Protein AF-A0A8S0WKA5-F1 (afdb_monomer_lite)

pLDDT: mean 73.88, std 17.83, range [32.56, 96.31]

Organism: Cyclocybe aegerita (NCBI:txid1973307)

Secondary structure (DSSP, 8-state):
----------------------------TTSSS-----HHHHHHHHHHHHHHHHHHHHHHHHHHHHHHHH-------TTS-HHHHHHHHHHHHHHHHHHHHHHHHHHHHHHHHHHHHHHHHHHSHHHHHSHHHHHHHHHHHHHHHHHHHHHHHHHHHHHHHTSHHHHHHHHHHHH--S--HHHHHHHHHHHHHHHHHHHHHHHHH---TT------TTS---PPP--SSS----------PPTTS-PPPTTSS----SSSPPPPSSPTT------GGGSTT-

Structure (mmCIF, N/CA/C/O backbone):
data_AF-A0A8S0WKA5-F1
#
_entry.id   AF-A0A8S0WKA5-F1
#
loop_
_atom_site.group_PDB
_atom_site.id
_atom_site.type_symbol
_atom_site.label_atom_id
_atom_site.label_alt_id
_atom_site.label_comp_id
_atom_site.label_asym_id
_atom_site.label_entity_id
_atom_site.label_seq_id
_atom_site.pdbx_PDB_ins_code
_atom_site.Cartn_x
_atom_site.Cartn_y
_atom_site.Cartn_z
_atom_site.occupancy
_atom_site.B_iso_or_equiv
_atom_site.auth_seq_id
_atom_site.auth_comp_id
_atom_site.auth_asym_id
_atom_site.auth_atom_id
_atom_site.pdbx_PDB_model_num
ATOM 1 N N . MET A 1 1 ? -13.795 -77.993 71.418 1.00 35.00 1 MET A N 1
ATOM 2 C CA . MET A 1 1 ? -12.420 -77.493 71.633 1.00 35.00 1 MET A CA 1
ATOM 3 C C . MET A 1 1 ? -12.456 -75.971 71.580 1.00 35.00 1 MET A C 1
ATOM 5 O O . MET A 1 1 ? -13.020 -75.469 70.623 1.00 35.00 1 MET A O 1
ATOM 9 N N . ALA A 1 2 ? -11.964 -75.327 72.652 1.00 33.62 2 ALA A N 1
ATOM 10 C CA . ALA A 1 2 ? -11.452 -73.949 72.845 1.00 33.62 2 ALA A CA 1
ATOM 11 C C . ALA A 1 2 ? -11.847 -72.838 71.833 1.00 33.62 2 ALA A C 1
ATOM 13 O O . ALA A 1 2 ? -11.660 -73.015 70.640 1.00 33.62 2 ALA A O 1
ATOM 14 N N . ALA A 1 3 ? -12.467 -71.709 72.207 1.00 35.31 3 ALA A N 1
ATOM 15 C CA . ALA A 1 3 ? -12.081 -70.602 73.113 1.00 35.31 3 ALA A CA 1
ATOM 16 C C . ALA A 1 3 ? -11.537 -69.359 72.359 1.00 35.31 3 ALA A C 1
ATOM 18 O O . ALA A 1 3 ? -10.633 -69.473 71.545 1.00 35.31 3 ALA A O 1
ATOM 19 N N . LEU A 1 4 ? -12.146 -68.204 72.678 1.00 41.22 4 LEU A N 1
ATOM 20 C CA . LEU A 1 4 ? -11.626 -66.826 72.826 1.00 41.22 4 LEU A CA 1
ATOM 21 C C . LEU A 1 4 ? -10.314 -66.415 72.117 1.00 41.22 4 LEU A C 1
ATOM 23 O O . LEU A 1 4 ? -9.276 -67.017 72.355 1.00 41.22 4 LEU A O 1
ATOM 27 N N . SER A 1 5 ? -10.305 -65.241 71.466 1.00 32.56 5 SER A N 1
ATOM 28 C CA . SER A 1 5 ? -9.598 -64.048 71.991 1.00 32.56 5 SER A CA 1
ATOM 29 C C . SER A 1 5 ? -9.637 -62.849 71.030 1.00 32.56 5 SER A C 1
ATOM 31 O O . SER A 1 5 ? -9.414 -62.959 69.830 1.00 32.56 5 SER A O 1
ATOM 33 N N . SER A 1 6 ? -9.871 -61.690 71.636 1.00 39.69 6 SER A N 1
ATOM 34 C CA . SER A 1 6 ? -9.710 -60.313 71.168 1.00 39.69 6 SER A CA 1
ATOM 35 C C . SER A 1 6 ? -8.276 -59.925 70.786 1.00 39.69 6 SER A C 1
ATOM 37 O O . SER A 1 6 ? -7.350 -60.402 71.439 1.00 39.69 6 SER A O 1
ATOM 39 N N . THR A 1 7 ? -8.128 -58.901 69.935 1.00 38.12 7 THR A N 1
ATOM 40 C CA . THR A 1 7 ? -7.214 -57.764 70.180 1.00 38.12 7 THR A CA 1
ATOM 41 C C . THR A 1 7 ? -7.667 -56.500 69.441 1.00 38.12 7 THR A C 1
ATOM 43 O O . THR A 1 7 ? -7.960 -56.504 68.250 1.00 38.12 7 THR A O 1
ATOM 46 N N . ASN A 1 8 ? -7.712 -55.408 70.206 1.00 41.16 8 ASN A N 1
ATOM 47 C CA . ASN A 1 8 ? -7.862 -54.024 69.772 1.00 41.16 8 ASN A CA 1
ATOM 48 C C . ASN A 1 8 ? -6.586 -53.530 69.077 1.00 41.16 8 ASN A C 1
ATOM 50 O O . ASN A 1 8 ? -5.496 -53.837 69.554 1.00 41.16 8 ASN A O 1
ATOM 54 N N . PHE A 1 9 ? -6.716 -52.644 68.088 1.00 34.34 9 PHE A N 1
ATOM 55 C CA . PHE A 1 9 ? -5.743 -51.568 67.878 1.00 34.34 9 PHE A CA 1
ATOM 56 C C . PHE A 1 9 ? -6.455 -50.332 67.323 1.00 34.34 9 PHE A C 1
ATOM 58 O O . PHE A 1 9 ? -6.951 -50.321 66.200 1.00 34.34 9 PHE A O 1
ATOM 65 N N . ALA A 1 10 ? -6.534 -49.302 68.163 1.00 42.38 10 ALA A N 1
ATOM 66 C CA . ALA A 1 10 ? -6.922 -47.956 67.788 1.00 42.38 10 ALA A CA 1
ATOM 67 C C . ALA A 1 10 ? -5.668 -47.204 67.326 1.00 42.38 10 ALA A C 1
ATOM 69 O O . ALA A 1 10 ? -4.662 -47.194 68.035 1.00 42.38 10 ALA A O 1
ATOM 70 N N . SER A 1 11 ? -5.739 -46.535 66.179 1.00 39.91 11 SER A N 1
ATOM 71 C CA . SER A 1 11 ? -4.787 -45.494 65.793 1.00 39.91 11 SER A CA 1
ATOM 72 C C . SER A 1 11 ? -5.572 -44.253 65.383 1.00 39.91 11 SER A C 1
ATOM 74 O O . SER A 1 11 ? -6.167 -44.195 64.310 1.00 39.91 11 SER A O 1
ATOM 76 N N . ASN A 1 12 ? -5.595 -43.286 66.300 1.00 43.66 12 ASN A N 1
ATOM 77 C CA . ASN A 1 12 ? -5.999 -41.910 66.062 1.00 43.66 12 ASN A CA 1
ATOM 78 C C . ASN A 1 12 ? -5.064 -41.283 65.026 1.00 43.66 12 ASN A C 1
ATOM 80 O O . ASN A 1 12 ? -3.865 -41.190 65.279 1.00 43.66 12 ASN A O 1
ATOM 84 N N . GLU A 1 13 ? -5.613 -40.766 63.932 1.00 39.69 13 GLU A N 1
ATOM 85 C CA . GLU A 1 13 ? -4.893 -39.834 63.069 1.00 39.69 13 GLU A CA 1
ATOM 86 C C . GLU A 1 13 ? -5.692 -38.533 62.976 1.00 39.69 13 GLU A C 1
ATOM 88 O O . GLU A 1 13 ? -6.683 -38.401 62.258 1.00 39.69 13 GLU A O 1
ATOM 93 N N . SER A 1 14 ? -5.290 -37.573 63.812 1.00 41.12 14 SER A N 1
ATOM 94 C CA . SER A 1 14 ? -5.794 -36.208 63.796 1.00 41.12 14 SER A CA 1
ATOM 95 C C . SER A 1 14 ? -5.130 -35.445 62.650 1.00 41.12 14 SER A C 1
ATOM 97 O O . SER A 1 14 ? -3.996 -34.977 62.778 1.00 41.12 14 SER A O 1
ATOM 99 N N . THR A 1 15 ? -5.827 -35.275 61.532 1.00 44.34 15 THR A N 1
ATOM 100 C CA . THR A 1 15 ? -5.399 -34.333 60.493 1.00 44.34 15 THR A CA 1
ATOM 101 C C . THR A 1 15 ? -5.711 -32.911 60.947 1.00 44.34 15 THR A C 1
ATOM 103 O O . THR A 1 15 ? -6.861 -32.465 60.953 1.00 44.34 15 THR A O 1
ATOM 106 N N . SER A 1 16 ? -4.662 -32.212 61.376 1.00 44.41 16 SER A N 1
ATOM 107 C CA . SER A 1 16 ? -4.686 -30.820 61.799 1.00 44.41 16 SER A CA 1
ATOM 108 C C . SER A 1 16 ? -4.960 -29.898 60.607 1.00 44.41 16 SER A C 1
ATOM 110 O O . SER A 1 16 ? -4.210 -29.794 59.638 1.00 44.41 16 SER A O 1
ATOM 112 N N . ASN A 1 17 ? -6.091 -29.208 60.696 1.00 45.53 17 ASN A N 1
ATOM 113 C CA . ASN A 1 17 ? -6.564 -28.237 59.728 1.00 45.53 17 ASN A CA 1
ATOM 114 C C . ASN A 1 17 ? -5.805 -26.912 59.930 1.00 45.53 17 ASN A C 1
ATOM 116 O O . ASN A 1 17 ? -6.239 -26.036 60.678 1.00 45.53 17 ASN A O 1
ATOM 120 N N . THR A 1 18 ? -4.636 -26.767 59.302 1.00 42.84 18 THR A N 1
ATOM 121 C CA . THR A 1 18 ? -3.894 -25.496 59.280 1.00 42.84 18 THR A CA 1
ATOM 122 C C . THR A 1 18 ? -4.361 -24.643 58.102 1.00 42.84 18 THR A C 1
ATOM 124 O O . THR A 1 18 ? -3.805 -24.661 57.004 1.00 42.84 18 THR A O 1
ATOM 127 N N . ARG A 1 19 ? -5.415 -23.853 58.345 1.00 38.69 19 ARG A N 1
ATOM 128 C CA . ARG A 1 19 ? -5.801 -22.720 57.491 1.00 38.69 19 ARG A CA 1
ATOM 129 C C . ARG A 1 19 ? -4.611 -21.766 57.354 1.00 38.69 19 ARG A C 1
ATOM 131 O O . ARG A 1 19 ? -4.286 -21.034 58.286 1.00 38.69 19 ARG A O 1
ATOM 138 N N . ARG A 1 20 ? -3.987 -21.739 56.174 1.00 40.00 20 ARG A N 1
ATOM 139 C CA . ARG A 1 20 ? -3.124 -20.623 55.768 1.00 40.00 20 ARG A CA 1
ATOM 140 C C . ARG A 1 20 ? -3.994 -19.369 55.623 1.00 40.00 20 ARG A C 1
ATOM 142 O O . ARG A 1 20 ? -5.020 -19.441 54.946 1.00 40.00 20 ARG A O 1
ATOM 149 N N . PRO A 1 21 ? -3.610 -18.224 56.208 1.00 38.53 21 PRO A N 1
ATOM 150 C CA . PRO A 1 21 ? -4.313 -16.977 55.969 1.00 38.53 21 PRO A CA 1
ATOM 151 C C . PRO A 1 21 ? -4.129 -16.581 54.502 1.00 38.53 21 PRO A C 1
ATOM 153 O O . PRO A 1 21 ? -3.011 -16.371 54.027 1.00 38.53 21 PRO A O 1
ATOM 156 N N . SER A 1 22 ? -5.242 -16.488 53.779 1.00 39.09 22 SER A N 1
ATOM 157 C CA . SER A 1 22 ? -5.335 -15.831 52.482 1.00 39.09 22 SER A CA 1
ATOM 158 C C . SER A 1 22 ? -4.911 -14.375 52.653 1.00 39.09 22 SER A C 1
ATOM 160 O O . SER A 1 22 ? -5.672 -13.529 53.124 1.00 39.09 22 SER A O 1
ATOM 162 N N . ARG A 1 23 ? -3.650 -14.102 52.317 1.00 33.06 23 ARG A N 1
ATOM 163 C CA . ARG A 1 23 ? -3.071 -12.764 52.275 1.00 33.06 23 ARG A CA 1
ATOM 164 C C . ARG A 1 23 ? -3.713 -12.035 51.097 1.00 33.06 23 ARG A C 1
ATOM 166 O O . ARG A 1 23 ? -3.267 -12.165 49.963 1.00 33.06 23 ARG A O 1
ATOM 173 N N . VAL A 1 24 ? -4.794 -11.313 51.373 1.00 42.50 24 VAL A N 1
ATOM 174 C CA . VAL A 1 24 ? -5.373 -10.332 50.454 1.00 42.50 24 VAL A CA 1
ATOM 175 C C . VAL A 1 24 ? -4.298 -9.274 50.213 1.00 42.50 24 VAL A C 1
ATOM 177 O O . VAL A 1 24 ? -4.047 -8.417 51.056 1.00 42.50 24 VAL A O 1
ATOM 180 N N . MET A 1 25 ? -3.597 -9.385 49.086 1.00 32.66 25 MET A N 1
ATOM 181 C CA . MET A 1 25 ? -2.778 -8.302 48.556 1.00 32.66 25 MET A CA 1
ATOM 182 C C . MET A 1 25 ? -3.734 -7.265 47.971 1.00 32.66 25 MET A C 1
ATOM 184 O O . MET A 1 25 ? -4.115 -7.327 46.805 1.00 32.66 25 MET A O 1
ATOM 188 N N . THR A 1 26 ? -4.133 -6.301 48.792 1.00 38.31 26 THR A N 1
ATOM 189 C CA . THR A 1 26 ? -4.638 -5.013 48.320 1.00 38.31 26 THR A CA 1
ATOM 190 C C . THR A 1 26 ? -3.475 -4.289 47.642 1.00 38.31 26 THR A C 1
ATOM 192 O O . THR A 1 26 ? -2.729 -3.536 48.265 1.00 38.31 26 THR A O 1
ATOM 195 N N . LEU A 1 27 ? -3.277 -4.568 46.352 1.00 35.81 27 LEU A N 1
ATOM 196 C CA . LEU A 1 27 ? -2.430 -3.766 45.477 1.00 35.81 27 LEU A CA 1
ATOM 197 C C . LEU A 1 27 ? -3.116 -2.408 45.313 1.00 35.81 27 LEU A C 1
ATOM 199 O O . LEU A 1 27 ? -4.031 -2.228 44.513 1.00 35.81 27 LEU A O 1
ATOM 203 N N . THR A 1 28 ? -2.703 -1.447 46.132 1.00 38.34 28 THR A N 1
ATOM 204 C CA . THR A 1 28 ? -3.050 -0.040 45.968 1.00 38.34 28 THR A CA 1
ATOM 205 C C . THR A 1 28 ? -2.540 0.422 44.603 1.00 38.34 28 THR A C 1
ATOM 207 O O . THR A 1 28 ? -1.354 0.671 44.400 1.00 38.34 28 THR A O 1
ATOM 210 N N . SER A 1 29 ? -3.475 0.543 43.659 1.00 43.78 29 SER A N 1
ATOM 211 C CA . SER A 1 29 ? -3.314 0.907 42.242 1.00 43.78 29 SER A CA 1
ATOM 212 C C . SER A 1 29 ? -2.736 2.315 41.980 1.00 43.78 29 SER A C 1
ATOM 214 O O . SER A 1 29 ? -2.919 2.871 40.901 1.00 43.78 29 SER A O 1
ATOM 216 N N . ARG A 1 30 ? -2.049 2.933 42.948 1.00 40.50 30 ARG A N 1
ATOM 217 C CA . ARG A 1 30 ? -1.581 4.328 42.869 1.00 40.50 30 ARG A CA 1
ATOM 218 C C . ARG A 1 30 ? -0.090 4.508 42.593 1.00 40.50 30 ARG A C 1
ATOM 220 O O . ARG A 1 30 ? 0.339 5.645 42.478 1.00 40.50 30 ARG A O 1
ATOM 227 N N . LYS A 1 31 ? 0.703 3.435 42.487 1.00 37.06 31 LYS A N 1
ATOM 228 C CA . LYS A 1 31 ? 2.175 3.552 42.408 1.00 37.06 31 LYS A CA 1
ATOM 229 C C . LYS A 1 31 ? 2.831 3.003 41.136 1.00 37.06 31 LYS A C 1
ATOM 231 O O . LYS A 1 31 ? 4.050 2.969 41.061 1.00 37.06 31 LYS A O 1
ATOM 236 N N . LEU A 1 32 ? 2.042 2.611 40.134 1.00 35.22 32 LEU A N 1
ATOM 237 C CA . LEU A 1 32 ? 2.529 2.092 38.843 1.00 35.22 32 LEU A CA 1
ATOM 238 C C . LEU A 1 32 ? 2.472 3.123 37.694 1.00 35.22 32 LEU A C 1
ATOM 240 O O . LEU A 1 32 ? 2.712 2.766 36.548 1.00 35.22 32 LEU A O 1
ATOM 244 N N . MET A 1 33 ? 2.188 4.398 37.993 1.00 40.09 33 MET A N 1
ATOM 245 C CA . MET A 1 33 ? 2.060 5.489 37.008 1.00 40.09 33 MET A CA 1
ATOM 246 C C . MET A 1 33 ? 3.136 6.584 37.122 1.00 40.09 33 MET A C 1
ATOM 248 O O . MET A 1 33 ? 2.955 7.677 36.602 1.00 40.09 33 MET A O 1
ATOM 252 N N . GLU A 1 34 ? 4.275 6.308 37.760 1.00 38.09 34 GLU A N 1
ATOM 253 C CA . GLU A 1 34 ? 5.402 7.254 37.811 1.00 38.09 34 GLU A CA 1
ATOM 254 C C . GLU A 1 34 ? 6.705 6.586 37.362 1.00 38.09 34 GLU A C 1
ATOM 256 O O . GLU A 1 34 ? 7.662 6.434 38.115 1.00 38.09 34 GLU A O 1
ATOM 261 N N . LEU A 1 35 ? 6.741 6.163 36.099 1.00 38.75 35 LEU A N 1
ATOM 262 C CA . LEU A 1 35 ? 7.997 6.009 35.370 1.00 38.75 35 LEU A CA 1
ATOM 263 C C . LEU A 1 35 ? 8.146 7.251 34.483 1.00 38.75 35 LEU A C 1
ATOM 265 O O . LEU A 1 35 ? 7.422 7.363 33.493 1.00 38.75 35 LEU A O 1
ATOM 269 N N . PRO A 1 36 ? 9.062 8.189 34.794 1.00 45.28 36 PRO A N 1
ATOM 270 C CA . PRO A 1 36 ? 9.367 9.312 33.923 1.00 45.28 36 PRO A CA 1
ATOM 271 C C . PRO A 1 36 ? 10.309 8.811 32.826 1.00 45.28 36 PRO A C 1
ATOM 273 O O . PRO A 1 36 ? 11.462 9.219 32.721 1.00 45.28 36 PRO A O 1
ATOM 276 N N . LEU A 1 37 ? 9.844 7.858 32.023 1.00 48.12 37 LEU A N 1
ATOM 277 C CA . LEU A 1 37 ? 10.491 7.572 30.757 1.00 48.12 37 LEU A CA 1
ATOM 278 C C . LEU A 1 37 ? 10.020 8.670 29.812 1.00 48.12 37 LEU A C 1
ATOM 280 O O . LEU A 1 37 ? 8.927 8.616 29.251 1.00 48.12 37 LEU A O 1
ATOM 284 N N . ASP A 1 38 ? 10.851 9.700 29.676 1.00 50.72 38 ASP A N 1
ATOM 285 C CA . ASP A 1 38 ? 10.716 10.766 28.685 1.00 50.72 38 ASP A CA 1
ATOM 286 C C . ASP A 1 38 ? 10.989 10.216 27.268 1.00 50.72 38 ASP A C 1
ATOM 288 O O . ASP A 1 38 ? 11.850 10.680 26.517 1.00 50.72 38 ASP A O 1
ATOM 292 N N . VAL A 1 39 ? 10.241 9.168 26.902 1.00 48.72 39 VAL A N 1
ATOM 293 C CA . VAL A 1 39 ? 10.225 8.556 25.571 1.00 48.72 39 VAL A CA 1
ATOM 294 C C . VAL A 1 39 ? 9.797 9.600 24.548 1.00 48.72 39 VAL A C 1
ATOM 296 O O . VAL A 1 39 ? 10.256 9.572 23.415 1.00 48.72 39 VAL A O 1
ATOM 299 N N . SER A 1 40 ? 8.984 10.578 24.958 1.00 45.28 40 SER A N 1
ATOM 300 C CA . SER A 1 40 ? 8.524 11.663 24.096 1.00 45.28 40 SER A CA 1
ATOM 301 C C . SER A 1 40 ? 9.676 12.517 23.551 1.00 45.28 40 SER A C 1
ATOM 303 O O . SER A 1 40 ? 9.676 12.827 22.358 1.00 45.28 40 SER A O 1
ATOM 305 N N . ARG A 1 41 ? 10.695 12.846 24.365 1.00 51.06 41 ARG A N 1
ATOM 306 C CA . ARG A 1 41 ? 11.876 13.597 23.901 1.00 51.06 41 ARG A CA 1
ATOM 307 C C . ARG A 1 41 ? 12.822 12.744 23.066 1.00 51.06 41 ARG A C 1
ATOM 309 O O . ARG A 1 41 ? 13.295 13.229 22.040 1.00 51.06 41 ARG A O 1
ATOM 316 N N . LEU A 1 42 ? 13.028 11.480 23.437 1.00 45.75 42 LEU A N 1
ATOM 317 C CA . LEU A 1 42 ? 13.828 10.533 22.648 1.00 45.75 42 LEU A CA 1
ATOM 318 C C . LEU A 1 42 ? 13.213 10.283 21.260 1.00 45.75 42 LEU A C 1
ATOM 320 O O . LEU A 1 42 ? 13.921 10.319 20.254 1.00 45.75 42 LEU A O 1
ATOM 324 N N . PHE A 1 43 ? 11.889 10.135 21.178 1.00 44.88 43 PHE A N 1
ATOM 325 C CA . PHE A 1 43 ? 11.179 9.964 19.909 1.00 44.88 43 PHE A CA 1
ATOM 326 C C . PHE A 1 43 ? 11.232 11.240 19.058 1.00 44.88 43 PHE A C 1
ATOM 328 O O . PHE A 1 43 ? 11.456 11.183 17.849 1.00 44.88 43 PHE A O 1
ATOM 335 N N . LYS A 1 44 ? 11.107 12.419 19.683 1.00 54.03 44 LYS A N 1
ATOM 336 C CA . LYS A 1 44 ? 11.172 13.707 18.978 1.00 54.03 44 LYS A CA 1
ATOM 337 C C . LYS A 1 44 ? 12.569 13.994 18.418 1.00 54.03 44 LYS A C 1
ATOM 339 O O . LYS A 1 44 ? 12.669 14.484 17.298 1.00 54.03 44 LYS A O 1
ATOM 344 N N . GLN A 1 45 ? 13.624 13.638 19.152 1.00 50.91 45 GLN A N 1
ATOM 345 C CA . GLN A 1 45 ? 15.015 13.864 18.748 1.00 50.91 45 GLN A CA 1
ATOM 346 C C . GLN A 1 45 ? 15.495 12.888 17.663 1.00 50.91 45 GLN A C 1
ATOM 348 O O . GLN A 1 45 ? 16.290 13.277 16.810 1.00 50.91 45 GLN A O 1
ATOM 353 N N . HIS A 1 46 ? 14.984 11.653 17.641 1.00 46.66 46 HIS A N 1
ATOM 354 C CA . HIS A 1 46 ? 15.363 10.666 16.625 1.00 46.66 46 HIS A CA 1
ATOM 355 C C . HIS A 1 46 ? 14.435 10.618 15.404 1.00 46.66 46 HIS A C 1
ATOM 357 O O . HIS A 1 46 ? 14.873 10.145 14.361 1.00 46.66 46 HIS A O 1
ATOM 363 N N . SER A 1 47 ? 13.204 11.138 15.470 1.00 46.34 47 SER A N 1
ATOM 364 C CA . SER A 1 47 ? 12.255 11.070 14.341 1.00 46.34 47 SER A CA 1
ATOM 365 C C . SER A 1 47 ? 12.730 11.778 13.061 1.00 46.34 47 SER A C 1
ATOM 367 O O . SER A 1 47 ? 12.521 11.257 11.967 1.00 46.34 47 SER A O 1
ATOM 369 N N . SER A 1 48 ? 13.416 12.923 13.168 1.00 49.16 48 SER A N 1
ATOM 370 C CA . SER A 1 48 ? 13.899 13.676 11.998 1.00 49.16 48 SER A CA 1
ATOM 371 C C . SER A 1 48 ? 15.109 13.018 11.329 1.00 49.16 48 SER A C 1
ATOM 373 O O . SER A 1 48 ? 15.186 12.948 10.105 1.00 49.16 48 SER A O 1
ATOM 375 N N . GLN A 1 49 ? 16.030 12.477 12.129 1.00 51.59 49 GLN A N 1
ATOM 376 C CA . GLN A 1 49 ? 17.190 11.727 11.643 1.00 51.59 49 GLN A CA 1
ATOM 377 C C . GLN A 1 49 ? 16.770 10.362 11.086 1.00 51.59 49 GLN A C 1
ATOM 379 O O . GLN A 1 49 ? 17.281 9.937 10.054 1.00 51.59 49 GLN A O 1
ATOM 384 N N . PHE A 1 50 ? 15.795 9.702 11.717 1.00 57.38 50 PHE A N 1
ATOM 385 C CA . PHE A 1 50 ? 15.262 8.430 11.240 1.00 57.38 50 PHE A CA 1
ATOM 386 C C . PHE A 1 50 ? 14.645 8.570 9.851 1.00 57.38 50 PHE A C 1
ATOM 388 O O . PHE A 1 50 ? 14.927 7.738 9.002 1.00 57.38 50 PHE A O 1
ATOM 395 N N . GLY A 1 51 ? 13.894 9.644 9.582 1.00 55.56 51 GLY A N 1
ATOM 396 C CA . GLY A 1 51 ? 13.357 9.909 8.246 1.00 55.56 51 GLY A CA 1
ATOM 397 C C . GLY A 1 51 ? 14.450 9.970 7.174 1.00 55.56 51 GLY A C 1
ATOM 398 O O . GLY A 1 51 ? 14.354 9.281 6.168 1.00 55.56 51 GLY A O 1
ATOM 399 N N . ILE A 1 52 ? 15.530 10.718 7.413 1.00 57.50 52 ILE A N 1
ATOM 400 C CA . ILE A 1 52 ? 16.617 10.885 6.433 1.00 57.50 52 ILE A CA 1
ATOM 401 C C . ILE A 1 52 ? 17.406 9.583 6.246 1.00 57.50 52 ILE A C 1
ATOM 403 O O . ILE A 1 52 ? 17.638 9.163 5.116 1.00 57.50 52 ILE A O 1
ATOM 407 N N . TRP A 1 53 ? 17.775 8.894 7.328 1.00 59.81 53 TRP A N 1
ATOM 408 C CA . TRP A 1 53 ? 18.497 7.618 7.238 1.00 59.81 53 TRP A CA 1
ATOM 409 C C . TRP A 1 53 ? 17.643 6.504 6.626 1.00 59.81 53 TRP A C 1
ATOM 411 O O . TRP A 1 53 ? 18.148 5.716 5.823 1.00 59.81 53 TRP A O 1
ATOM 421 N N . ALA A 1 54 ? 16.348 6.478 6.945 1.00 59.75 54 ALA A N 1
ATOM 422 C CA . ALA A 1 54 ? 15.382 5.564 6.355 1.00 59.75 54 ALA A CA 1
ATOM 423 C C . ALA A 1 54 ? 14.993 5.943 4.924 1.00 59.75 54 ALA A C 1
ATOM 425 O O . ALA A 1 54 ? 14.426 5.100 4.255 1.00 59.75 54 ALA A O 1
ATOM 426 N N . MET A 1 55 ? 15.287 7.149 4.427 1.00 59.09 55 MET A N 1
ATOM 427 C CA . MET A 1 55 ? 15.178 7.469 2.998 1.00 59.09 55 MET A CA 1
ATOM 428 C C . MET A 1 55 ? 16.479 7.130 2.254 1.00 59.09 55 MET A C 1
ATOM 430 O O . MET A 1 55 ? 16.426 6.558 1.170 1.00 59.09 55 MET A O 1
ATOM 434 N N . SER A 1 56 ? 17.648 7.399 2.846 1.00 61.59 56 SER A N 1
ATOM 435 C CA . SER A 1 56 ? 18.963 7.211 2.206 1.00 61.59 56 SER A CA 1
ATOM 436 C C . SER A 1 56 ? 19.429 5.754 2.160 1.00 61.59 56 SER A C 1
ATOM 438 O O . SER A 1 56 ? 19.779 5.250 1.093 1.00 61.59 56 SER A O 1
ATOM 440 N N . GLY A 1 57 ? 19.395 5.033 3.289 1.00 60.78 57 GLY A N 1
ATOM 441 C CA . GLY A 1 57 ? 19.707 3.592 3.309 1.00 60.78 57 GLY A CA 1
ATOM 442 C C . GLY A 1 57 ? 18.722 2.777 2.465 1.00 60.78 57 GLY A C 1
ATOM 443 O O . GLY A 1 57 ? 19.015 1.677 2.001 1.00 60.78 57 GLY A O 1
ATOM 444 N N . TRP A 1 58 ? 17.564 3.370 2.217 1.00 62.44 58 TRP A N 1
ATOM 445 C CA . TRP A 1 58 ? 16.449 2.785 1.516 1.00 62.44 58 TRP A CA 1
ATOM 446 C C . TRP A 1 58 ? 16.479 3.062 0.005 1.00 62.44 58 TRP A C 1
ATOM 448 O O . TRP A 1 58 ? 16.256 2.136 -0.772 1.00 62.44 58 TRP A O 1
ATOM 458 N N . ALA A 1 59 ? 16.921 4.250 -0.425 1.00 62.50 59 ALA A N 1
ATOM 459 C CA . ALA A 1 59 ? 17.286 4.525 -1.817 1.00 62.50 59 ALA A CA 1
ATOM 460 C C . ALA A 1 59 ? 18.365 3.546 -2.325 1.00 62.50 59 ALA A C 1
ATOM 462 O O . ALA A 1 59 ? 18.268 3.030 -3.437 1.00 62.50 59 ALA A O 1
ATOM 463 N N . LEU A 1 60 ? 19.343 3.207 -1.476 1.00 67.31 60 LEU A N 1
ATOM 464 C CA . LEU A 1 60 ? 20.393 2.230 -1.797 1.00 67.31 60 LEU A CA 1
ATOM 465 C C . LEU A 1 60 ? 19.883 0.778 -1.848 1.00 67.31 60 LEU A C 1
ATOM 467 O O . LEU A 1 60 ? 20.375 -0.026 -2.640 1.00 67.31 60 LEU A O 1
ATOM 471 N N . GLY A 1 61 ? 18.912 0.420 -1.003 1.00 70.31 61 GLY A N 1
ATOM 472 C CA . GLY A 1 61 ? 18.282 -0.904 -1.018 1.00 70.31 61 GLY A CA 1
ATOM 473 C C . GLY A 1 61 ? 17.382 -1.114 -2.238 1.00 70.31 61 GLY A C 1
ATOM 474 O O . GLY A 1 61 ? 17.433 -2.175 -2.864 1.00 70.31 61 GLY A O 1
ATOM 475 N N . ILE A 1 62 ? 16.607 -0.089 -2.611 1.00 66.25 62 ILE A N 1
ATOM 476 C CA . ILE A 1 62 ? 15.777 -0.085 -3.825 1.00 66.25 62 ILE A CA 1
ATOM 477 C C . ILE A 1 62 ? 16.613 -0.301 -5.055 1.00 66.25 62 ILE A C 1
ATOM 479 O O . ILE A 1 62 ? 16.236 -1.112 -5.898 1.00 66.25 62 ILE A O 1
ATOM 483 N N . ASP A 1 63 ? 17.695 0.465 -5.168 1.00 67.62 63 ASP A N 1
ATOM 484 C CA . ASP A 1 63 ? 18.541 0.465 -6.347 1.00 67.62 63 ASP A CA 1
ATOM 485 C C . ASP A 1 63 ? 18.953 -0.972 -6.687 1.00 67.62 63 ASP A C 1
ATOM 487 O O . ASP A 1 63 ? 18.802 -1.413 -7.819 1.00 67.62 63 ASP A O 1
ATOM 491 N N . LYS A 1 64 ? 19.293 -1.773 -5.671 1.00 75.81 64 LYS A N 1
ATOM 492 C CA . LYS A 1 64 ? 19.597 -3.199 -5.838 1.00 75.81 64 LYS A CA 1
ATOM 493 C C . LYS A 1 64 ? 18.405 -4.047 -6.279 1.00 75.81 64 LYS A C 1
ATOM 495 O O . LYS A 1 64 ? 18.575 -4.901 -7.145 1.00 75.81 64 LYS A O 1
ATOM 500 N N . VAL A 1 65 ? 17.222 -3.852 -5.694 1.00 75.06 65 VAL A N 1
ATOM 501 C CA . VAL A 1 65 ? 16.027 -4.651 -6.027 1.00 75.06 65 VAL A CA 1
ATOM 502 C C . VAL A 1 65 ? 15.542 -4.332 -7.439 1.00 75.06 65 VAL A C 1
ATOM 504 O O . VAL A 1 65 ? 15.381 -5.242 -8.247 1.00 75.06 65 VAL A O 1
ATOM 507 N N . PHE A 1 66 ? 15.361 -3.052 -7.767 1.00 74.00 66 PHE A N 1
ATOM 508 C CA . PHE A 1 66 ? 14.928 -2.633 -9.100 1.00 74.00 66 PHE A CA 1
ATOM 509 C C . PHE A 1 66 ? 15.960 -3.003 -10.159 1.00 74.00 66 PHE A C 1
ATOM 511 O O . PHE A 1 66 ? 15.577 -3.554 -11.191 1.00 74.00 66 PHE A O 1
ATOM 518 N N . ARG A 1 67 ? 17.259 -2.823 -9.883 1.00 71.44 67 ARG A N 1
ATOM 519 C CA . ARG A 1 67 ? 18.299 -3.348 -10.773 1.00 71.44 67 ARG A CA 1
ATOM 520 C C . ARG A 1 67 ? 18.157 -4.848 -10.935 1.00 71.44 67 ARG A C 1
ATOM 522 O O . ARG A 1 67 ? 18.100 -5.286 -12.063 1.00 71.44 67 ARG A O 1
ATOM 529 N N . SER A 1 68 ? 17.998 -5.639 -9.876 1.00 81.06 68 SER A N 1
ATOM 530 C CA . SER A 1 68 ? 17.841 -7.094 -10.021 1.00 81.06 68 SER A CA 1
ATOM 531 C C . SER A 1 68 ? 16.649 -7.502 -10.898 1.00 81.06 68 SER A C 1
ATOM 533 O O . SER A 1 68 ? 16.728 -8.532 -11.561 1.00 81.06 68 SER A O 1
ATOM 535 N N . PHE A 1 69 ? 15.553 -6.740 -10.895 1.00 79.88 69 PHE A N 1
ATOM 536 C CA . PHE A 1 69 ? 14.364 -7.043 -11.701 1.00 79.88 69 PHE A CA 1
ATOM 537 C C . PHE A 1 69 ? 14.457 -6.556 -13.152 1.00 79.88 69 PHE A C 1
ATOM 539 O O . PHE A 1 69 ? 13.836 -7.157 -14.031 1.00 79.88 69 PHE A O 1
ATOM 546 N N . PHE A 1 70 ? 15.201 -5.476 -13.391 1.00 78.38 70 PHE A N 1
ATOM 547 C CA . PHE A 1 70 ? 15.266 -4.777 -14.679 1.00 78.38 70 PHE A CA 1
ATOM 548 C C . PHE A 1 70 ? 16.685 -4.700 -15.252 1.00 78.38 70 PHE A C 1
ATOM 550 O O . PHE A 1 70 ? 16.952 -3.883 -16.134 1.00 78.38 70 PHE A O 1
ATOM 557 N N . HIS A 1 71 ? 17.605 -5.516 -14.732 1.00 80.19 71 HIS A N 1
ATOM 558 C CA . HIS A 1 71 ? 18.980 -5.560 -15.199 1.00 80.19 71 HIS A CA 1
ATOM 559 C C . HIS A 1 71 ? 18.994 -6.067 -16.631 1.00 80.19 71 HIS A C 1
ATOM 561 O O . HIS A 1 71 ? 18.436 -7.124 -16.931 1.00 80.19 71 HIS A O 1
ATOM 567 N N . TYR A 1 72 ? 19.679 -5.336 -17.500 1.00 80.19 72 TYR A N 1
ATOM 568 C CA . TYR A 1 72 ? 20.000 -5.846 -18.813 1.00 80.19 72 TYR A CA 1
ATOM 569 C C . TYR A 1 72 ? 21.036 -6.965 -18.665 1.00 80.19 72 TYR A C 1
ATOM 571 O O . TYR A 1 72 ? 22.203 -6.711 -18.368 1.00 80.19 72 TYR A O 1
ATOM 579 N N . GLN A 1 73 ? 20.613 -8.217 -18.852 1.00 77.25 73 GLN A N 1
ATOM 580 C CA . GLN A 1 73 ? 21.532 -9.344 -19.007 1.00 77.25 73 GLN A CA 1
ATOM 581 C C . GLN A 1 73 ? 22.141 -9.283 -20.408 1.00 77.25 73 GLN A C 1
ATOM 583 O O . GLN A 1 73 ? 21.703 -9.952 -21.340 1.00 77.25 73 GLN A O 1
ATOM 588 N N . GLY A 1 74 ? 23.146 -8.427 -20.565 1.00 72.25 74 GLY A N 1
ATOM 589 C CA . GLY A 1 74 ? 24.000 -8.462 -21.737 1.00 72.25 74 GLY A CA 1
ATOM 590 C C . GLY A 1 74 ? 24.885 -9.700 -21.666 1.00 72.25 74 GLY A C 1
ATOM 591 O O . GLY A 1 74 ? 25.935 -9.663 -21.029 1.00 72.25 74 GLY A O 1
ATOM 592 N N . ASP A 1 75 ? 24.489 -10.792 -22.322 1.00 65.81 75 ASP A N 1
ATOM 593 C CA . ASP A 1 75 ? 25.442 -11.854 -22.658 1.00 65.81 75 ASP A CA 1
ATOM 594 C C . ASP A 1 75 ? 26.629 -11.238 -23.416 1.00 65.81 75 ASP A C 1
ATOM 596 O O . ASP A 1 75 ? 26.491 -10.182 -24.030 1.00 65.81 75 ASP A O 1
ATOM 600 N N . SER A 1 76 ? 27.814 -11.852 -23.365 1.00 64.19 76 SER A N 1
ATOM 601 C CA . SER A 1 76 ? 29.033 -11.320 -24.000 1.00 64.19 76 SER A CA 1
ATOM 602 C C . SER A 1 76 ? 28.861 -11.129 -25.520 1.00 64.19 76 SER A C 1
ATOM 604 O O . SER A 1 76 ? 29.216 -11.990 -26.318 1.00 64.19 76 SER A O 1
ATOM 606 N N . GLN A 1 77 ? 28.329 -9.975 -25.932 1.00 66.06 77 GLN A N 1
ATOM 607 C CA . GLN A 1 77 ? 28.011 -9.602 -27.317 1.00 66.06 77 GLN A CA 1
ATOM 608 C C . GLN A 1 77 ? 29.218 -8.993 -28.051 1.00 66.06 77 GLN A C 1
ATOM 610 O O . GLN A 1 77 ? 29.076 -8.069 -28.857 1.00 66.06 77 GLN A O 1
ATOM 615 N N . ALA A 1 78 ? 30.424 -9.496 -27.781 1.00 76.50 78 ALA A N 1
ATOM 616 C CA . ALA A 1 78 ? 31.644 -8.988 -28.409 1.00 76.50 78 ALA A CA 1
ATOM 617 C C . ALA A 1 78 ? 31.686 -9.233 -29.934 1.00 76.50 78 ALA A C 1
ATOM 619 O O . ALA A 1 78 ? 32.511 -8.636 -30.617 1.00 76.50 78 ALA A O 1
ATOM 620 N N . THR A 1 79 ? 30.805 -10.087 -30.472 1.00 85.75 79 THR A N 1
ATOM 621 C CA . THR A 1 79 ? 30.819 -10.530 -31.876 1.00 85.75 79 THR A CA 1
ATOM 622 C C . THR A 1 79 ? 29.641 -10.052 -32.732 1.00 85.75 79 THR A C 1
ATOM 624 O O . THR A 1 79 ? 29.644 -10.323 -33.929 1.00 85.75 79 THR A O 1
ATOM 627 N N . LEU A 1 80 ? 28.640 -9.364 -32.168 1.00 86.06 80 LEU A N 1
ATOM 628 C CA . LEU A 1 80 ? 27.469 -8.897 -32.928 1.00 86.06 80 LEU A CA 1
ATOM 629 C C . LEU A 1 80 ? 27.730 -7.555 -33.616 1.00 86.06 80 LEU A C 1
ATOM 631 O O . LEU A 1 80 ? 28.437 -6.701 -33.072 1.00 86.06 80 LEU A O 1
ATOM 635 N N . SER A 1 81 ? 27.114 -7.363 -34.785 1.00 91.31 81 SER A N 1
ATOM 636 C CA . SER A 1 81 ? 27.105 -6.065 -35.465 1.00 91.31 81 SER A CA 1
ATOM 637 C C . SER A 1 81 ? 26.325 -5.020 -34.652 1.00 91.31 81 SER A C 1
ATOM 639 O O . SER A 1 81 ? 25.433 -5.357 -33.871 1.00 91.31 81 SER A O 1
ATOM 641 N N . ASP A 1 82 ? 26.637 -3.732 -34.832 1.00 87.56 82 ASP A N 1
ATOM 642 C CA . ASP A 1 82 ? 25.977 -2.656 -34.076 1.00 87.56 82 ASP A CA 1
ATOM 643 C C . ASP A 1 82 ? 24.462 -2.592 -34.340 1.00 87.56 82 ASP A C 1
ATOM 645 O O . ASP A 1 82 ? 23.689 -2.268 -33.440 1.00 87.56 82 ASP A O 1
ATOM 649 N N . THR A 1 83 ? 24.022 -2.960 -35.548 1.00 88.75 83 THR A N 1
ATOM 650 C CA . THR A 1 83 ? 22.597 -3.052 -35.894 1.00 88.75 83 THR A CA 1
ATOM 651 C C . THR A 1 83 ? 21.904 -4.162 -35.101 1.00 88.75 83 THR A C 1
ATOM 653 O O . THR A 1 83 ? 20.909 -3.897 -34.432 1.00 88.75 83 THR A O 1
ATOM 656 N N . GLU A 1 84 ? 22.473 -5.372 -35.075 1.00 87.94 84 GLU A N 1
ATOM 657 C CA . GLU A 1 84 ? 21.914 -6.498 -34.311 1.00 87.94 84 GLU A CA 1
ATOM 658 C C . GLU A 1 84 ? 21.908 -6.231 -32.799 1.00 87.94 84 GLU A C 1
ATOM 660 O O . GLU A 1 84 ? 20.986 -6.649 -32.093 1.00 87.94 84 GLU A O 1
ATOM 665 N N . ARG A 1 85 ? 22.921 -5.517 -32.288 1.00 84.94 85 ARG A N 1
ATOM 666 C CA . ARG A 1 85 ? 22.975 -5.089 -30.883 1.00 84.94 85 ARG A CA 1
ATOM 667 C C . ARG A 1 85 ? 21.827 -4.133 -30.548 1.00 84.94 85 ARG A C 1
ATOM 669 O O . ARG A 1 85 ? 21.181 -4.305 -29.512 1.00 84.94 85 ARG A O 1
ATOM 676 N N . ASN A 1 86 ? 21.564 -3.148 -31.406 1.00 86.69 86 ASN A N 1
ATOM 677 C CA . ASN A 1 86 ? 20.489 -2.176 -31.199 1.00 86.69 86 ASN A CA 1
ATOM 678 C C . ASN A 1 86 ? 19.104 -2.835 -31.250 1.00 86.69 86 ASN A C 1
ATOM 680 O O . ASN A 1 86 ? 18.276 -2.556 -30.384 1.00 86.69 86 ASN A O 1
ATOM 684 N N . ASP A 1 87 ? 18.876 -3.750 -32.193 1.00 87.50 87 ASP A N 1
ATOM 685 C CA . ASP A 1 87 ? 17.589 -4.443 -32.328 1.00 87.50 87 ASP A CA 1
ATOM 686 C C . ASP A 1 87 ? 17.277 -5.304 -31.094 1.00 87.50 87 ASP A C 1
ATOM 688 O O . ASP A 1 87 ? 16.191 -5.203 -30.520 1.00 87.50 87 ASP A O 1
ATOM 692 N N . ARG A 1 88 ? 18.260 -6.072 -30.598 1.00 86.06 88 ARG A N 1
ATOM 693 C CA . ARG A 1 88 ? 18.107 -6.863 -29.359 1.00 86.06 88 ARG A CA 1
ATOM 694 C C . ARG A 1 88 ? 17.886 -5.992 -28.128 1.00 86.06 88 ARG A C 1
ATOM 696 O O . ARG A 1 88 ? 17.124 -6.354 -27.235 1.00 86.06 88 ARG A O 1
ATOM 703 N N . THR A 1 89 ? 18.561 -4.848 -28.074 1.00 85.62 89 THR A N 1
ATOM 704 C CA . THR A 1 89 ? 18.396 -3.875 -26.989 1.00 85.62 89 THR A CA 1
ATOM 705 C C . THR A 1 89 ? 16.975 -3.323 -26.972 1.00 85.62 89 THR A C 1
ATOM 707 O O . THR A 1 89 ? 16.363 -3.220 -25.908 1.00 85.62 89 THR A O 1
ATOM 710 N N . LEU A 1 90 ? 16.433 -2.997 -28.147 1.00 87.69 90 LEU A N 1
ATOM 711 C CA . LEU A 1 90 ? 15.068 -2.510 -28.283 1.00 87.69 90 LEU A CA 1
ATOM 712 C C . LEU A 1 90 ? 14.053 -3.587 -27.880 1.00 87.69 90 LEU A C 1
ATOM 714 O O . LEU A 1 90 ? 13.121 -3.288 -27.136 1.00 87.69 90 LEU A O 1
ATOM 718 N N . GLU A 1 91 ? 14.259 -4.836 -28.299 1.00 89.12 91 GLU A N 1
ATOM 719 C CA . GLU A 1 91 ? 13.410 -5.969 -27.910 1.00 89.12 91 GLU A CA 1
ATOM 720 C C . GLU A 1 91 ? 13.411 -6.175 -26.383 1.00 89.12 91 GLU A C 1
ATOM 722 O O . GLU A 1 91 ? 12.350 -6.157 -25.749 1.00 89.12 91 GLU A O 1
ATOM 727 N N . ALA A 1 92 ? 14.591 -6.234 -25.758 1.00 88.50 92 ALA A N 1
ATOM 728 C CA . ALA A 1 92 ? 14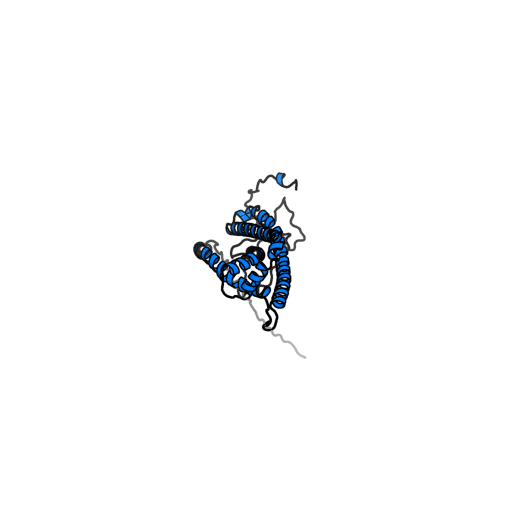.727 -6.352 -24.304 1.00 88.50 92 ALA A CA 1
ATOM 729 C C . ALA A 1 92 ? 14.091 -5.167 -23.550 1.00 88.50 92 ALA A C 1
ATOM 731 O O . ALA A 1 92 ? 13.470 -5.343 -22.492 1.00 88.50 92 ALA A O 1
ATOM 732 N N . TRP A 1 93 ? 14.204 -3.953 -24.101 1.00 89.31 93 TRP A N 1
ATOM 733 C CA . TRP A 1 93 ? 13.543 -2.770 -23.557 1.00 89.31 93 TRP A CA 1
ATOM 734 C C . TRP A 1 93 ? 12.021 -2.884 -23.641 1.00 89.31 93 TRP A C 1
ATOM 736 O O . TRP A 1 93 ? 11.340 -2.588 -22.660 1.00 89.31 93 TRP A O 1
ATOM 746 N N . THR A 1 94 ? 11.468 -3.350 -24.765 1.00 89.31 94 THR A N 1
ATOM 747 C CA . THR A 1 94 ? 10.012 -3.515 -24.899 1.00 89.31 94 THR A CA 1
ATOM 748 C C . THR A 1 94 ? 9.449 -4.508 -23.885 1.00 89.31 94 THR A C 1
ATOM 750 O O . THR A 1 94 ? 8.454 -4.195 -23.227 1.00 89.31 94 THR A O 1
ATOM 753 N N . GLU A 1 95 ? 10.122 -5.639 -23.659 1.00 90.94 95 GLU A N 1
ATOM 754 C CA . GLU A 1 95 ? 9.713 -6.608 -22.637 1.00 90.94 95 GLU A CA 1
ATOM 755 C C . GLU A 1 95 ? 9.783 -6.003 -21.223 1.00 90.94 95 GLU A C 1
ATOM 757 O O . GLU A 1 95 ? 8.860 -6.139 -20.408 1.00 90.94 95 GLU A O 1
ATOM 762 N N . THR A 1 96 ? 10.865 -5.281 -20.931 1.00 87.69 96 THR A N 1
ATOM 763 C CA . THR A 1 96 ? 11.052 -4.579 -19.655 1.00 87.69 96 THR A CA 1
ATOM 764 C C . THR A 1 96 ? 9.956 -3.537 -19.428 1.00 87.69 96 THR A C 1
ATOM 766 O O . THR A 1 96 ? 9.352 -3.487 -18.351 1.00 87.69 96 THR A O 1
ATOM 769 N N . LEU A 1 97 ? 9.626 -2.758 -20.458 1.00 87.38 97 LEU A N 1
ATOM 770 C CA . LEU A 1 97 ? 8.583 -1.739 -20.424 1.00 87.38 97 LEU A CA 1
ATOM 771 C C . LEU A 1 97 ? 7.198 -2.351 -20.172 1.00 87.38 97 LEU A C 1
ATOM 773 O O . LEU A 1 97 ? 6.391 -1.768 -19.444 1.00 87.38 97 LEU A O 1
ATOM 777 N N . GLU A 1 98 ? 6.912 -3.540 -20.706 1.00 90.12 98 GLU A N 1
ATOM 778 C CA . GLU A 1 98 ? 5.676 -4.262 -20.389 1.00 90.12 98 GLU A CA 1
ATOM 779 C C . GLU A 1 98 ? 5.607 -4.688 -18.920 1.00 90.12 98 GLU A C 1
ATOM 781 O O . GLU A 1 98 ? 4.563 -4.521 -18.276 1.00 90.12 98 GLU A O 1
ATOM 786 N N . ARG A 1 99 ? 6.710 -5.202 -18.360 1.00 88.38 99 ARG A N 1
ATOM 787 C CA . ARG A 1 99 ? 6.791 -5.572 -16.935 1.00 88.38 99 ARG A CA 1
ATOM 788 C C . ARG A 1 99 ? 6.572 -4.353 -16.037 1.00 88.38 99 ARG A C 1
ATOM 790 O O . ARG A 1 99 ? 5.745 -4.421 -15.124 1.00 88.38 99 ARG A O 1
ATOM 797 N N . ILE A 1 100 ? 7.241 -3.240 -16.343 1.00 85.12 100 ILE A N 1
ATOM 798 C CA . ILE A 1 100 ? 7.062 -1.947 -15.662 1.00 85.12 100 ILE A CA 1
ATOM 799 C C . ILE A 1 100 ? 5.599 -1.507 -15.758 1.00 85.12 100 ILE A C 1
ATOM 801 O O . ILE A 1 100 ? 4.9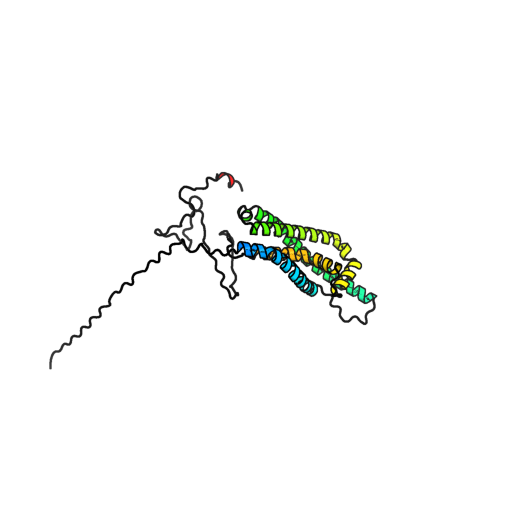66 -1.230 -14.740 1.00 85.12 100 ILE A O 1
ATOM 805 N N . SER A 1 101 ? 5.021 -1.527 -16.961 1.00 87.00 101 SER A N 1
ATOM 806 C CA . SER A 1 101 ? 3.631 -1.124 -17.185 1.00 87.00 101 SER A CA 1
ATOM 807 C C . SER A 1 101 ? 2.642 -1.956 -16.363 1.00 87.00 101 SER A C 1
ATOM 809 O O . SER A 1 101 ? 1.697 -1.398 -15.803 1.00 87.00 101 SER A O 1
ATOM 811 N N . ARG A 1 102 ? 2.852 -3.274 -16.235 1.00 88.44 102 ARG A N 1
ATOM 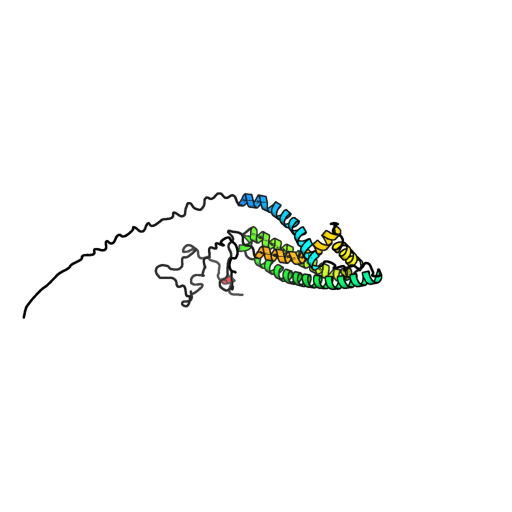812 C CA . ARG A 1 102 ? 2.018 -4.134 -15.375 1.00 88.44 102 ARG A CA 1
ATOM 813 C C . ARG A 1 102 ? 2.132 -3.755 -13.899 1.00 88.44 102 ARG A C 1
ATOM 815 O O . ARG A 1 102 ? 1.101 -3.573 -13.252 1.00 88.44 102 ARG A O 1
ATOM 822 N N . ALA A 1 103 ? 3.354 -3.600 -13.386 1.00 84.06 103 ALA A N 1
ATOM 823 C CA . ALA A 1 103 ? 3.587 -3.200 -11.996 1.00 84.06 103 ALA A CA 1
ATOM 824 C C . ALA A 1 103 ? 2.941 -1.842 -11.681 1.00 84.06 103 ALA A C 1
ATOM 826 O O . ALA A 1 103 ? 2.367 -1.641 -10.614 1.00 84.06 103 ALA A O 1
ATOM 827 N N . TRP A 1 104 ? 2.973 -0.926 -12.642 1.00 84.00 104 TRP A N 1
ATOM 828 C CA . TRP A 1 104 ? 2.416 0.411 -12.498 1.00 84.00 104 TRP A CA 1
ATOM 829 C C . TRP A 1 104 ? 0.903 0.446 -12.563 1.00 84.00 104 TRP A C 1
ATOM 831 O O . TRP A 1 104 ? 0.282 1.134 -11.765 1.00 84.00 104 TRP A O 1
ATOM 841 N N . LYS A 1 105 ? 0.288 -0.327 -13.462 1.00 86.56 105 LYS A N 1
ATOM 842 C CA . LYS A 1 105 ? -1.170 -0.502 -13.463 1.00 86.56 105 LYS A CA 1
ATOM 843 C C . LYS A 1 105 ? -1.645 -1.051 -12.123 1.00 86.56 105 LYS A C 1
ATOM 845 O O . LYS A 1 105 ? -2.629 -0.560 -11.582 1.00 86.56 105 LYS A O 1
ATOM 850 N N . PHE A 1 106 ? -0.922 -2.025 -11.572 1.00 87.50 106 PHE A N 1
ATOM 851 C CA . PHE A 1 106 ? -1.207 -2.544 -10.240 1.00 87.50 106 PHE A CA 1
ATOM 852 C C . PHE A 1 106 ? -1.077 -1.455 -9.164 1.00 87.50 106 PHE A C 1
ATOM 854 O O . PHE A 1 106 ? -2.005 -1.274 -8.377 1.00 87.50 106 PHE A O 1
ATOM 861 N N . ALA A 1 107 ? 0.020 -0.689 -9.166 1.00 80.50 107 ALA A N 1
ATOM 862 C CA . ALA A 1 107 ? 0.222 0.413 -8.225 1.00 80.50 107 ALA A CA 1
ATOM 863 C C . ALA A 1 107 ? -0.876 1.485 -8.340 1.00 80.50 107 ALA A C 1
ATOM 865 O O . ALA A 1 107 ? -1.424 1.907 -7.327 1.00 80.50 107 ALA A O 1
ATOM 866 N N . ALA A 1 108 ? -1.263 1.862 -9.560 1.00 84.44 108 ALA A N 1
ATOM 867 C CA . ALA A 1 108 ? -2.328 2.822 -9.825 1.00 84.44 108 ALA A CA 1
ATOM 868 C C . ALA A 1 108 ? -3.678 2.345 -9.276 1.00 84.44 108 ALA A C 1
ATOM 870 O O . ALA A 1 108 ? -4.373 3.106 -8.605 1.00 84.44 108 ALA A O 1
ATOM 871 N N . VAL A 1 109 ? -4.033 1.078 -9.519 1.00 88.25 109 VAL A N 1
ATOM 872 C CA . VAL A 1 109 ? -5.261 0.472 -8.985 1.00 88.25 109 VAL A CA 1
ATOM 873 C C . VAL A 1 109 ? -5.221 0.452 -7.457 1.00 88.25 109 VAL A C 1
ATOM 875 O O . VAL A 1 109 ? -6.176 0.891 -6.822 1.00 88.25 109 VAL A O 1
ATOM 878 N N . ALA A 1 110 ? -4.112 0.022 -6.852 1.00 84.06 110 ALA A N 1
ATOM 879 C CA . ALA A 1 110 ? -3.955 0.023 -5.400 1.00 84.06 110 ALA A CA 1
ATOM 880 C C . ALA A 1 110 ? -4.082 1.438 -4.807 1.00 84.06 110 ALA A C 1
ATOM 882 O O . ALA A 1 110 ? -4.809 1.634 -3.834 1.00 84.06 110 ALA A O 1
ATOM 883 N N . SER A 1 111 ? -3.450 2.444 -5.415 1.00 83.94 111 SER A N 1
ATOM 884 C CA . SER A 1 111 ? -3.572 3.844 -4.993 1.00 83.94 111 SER A CA 1
ATOM 885 C C . SER A 1 111 ? -4.988 4.397 -5.172 1.00 83.94 111 SER A C 1
ATOM 887 O O . SER A 1 111 ? -5.444 5.162 -4.324 1.00 83.94 111 SER A O 1
ATOM 889 N N . ALA A 1 112 ? -5.715 3.979 -6.212 1.00 88.12 112 ALA A N 1
ATOM 890 C CA . ALA A 1 112 ? -7.117 4.349 -6.407 1.00 88.12 112 ALA A CA 1
ATOM 891 C C . ALA A 1 112 ? -8.037 3.791 -5.306 1.00 88.12 112 ALA A C 1
ATOM 893 O O . ALA A 1 112 ? -9.035 4.429 -4.983 1.00 88.12 112 ALA A O 1
ATOM 894 N N . PHE A 1 113 ? -7.691 2.650 -4.696 1.00 86.94 113 PHE A N 1
ATOM 895 C CA . PHE A 1 113 ? -8.377 2.132 -3.506 1.00 86.94 113 PHE A CA 1
ATOM 896 C C . PHE A 1 113 ? -7.919 2.826 -2.217 1.00 86.94 113 PHE A C 1
ATOM 898 O O . PHE A 1 113 ? -8.747 3.188 -1.383 1.00 86.94 113 PHE A O 1
ATOM 905 N N . LEU A 1 114 ? -6.613 3.051 -2.052 1.00 79.44 114 LEU A N 1
ATOM 906 C CA . LEU A 1 114 ? -6.055 3.662 -0.840 1.00 79.44 114 LEU A CA 1
ATOM 907 C C . LEU A 1 114 ? -6.481 5.121 -0.654 1.00 79.44 114 LEU A C 1
ATOM 909 O O . LEU A 1 114 ? -6.668 5.559 0.482 1.00 79.44 114 LEU A O 1
ATOM 913 N N . PHE A 1 115 ? -6.661 5.870 -1.743 1.00 85.06 115 PHE A N 1
ATOM 914 C CA . PHE A 1 115 ? -7.064 7.275 -1.699 1.00 85.06 115 PHE A CA 1
ATOM 915 C C . PHE A 1 115 ? -8.416 7.504 -0.985 1.00 85.06 115 PHE A C 1
ATOM 917 O O . PHE A 1 115 ? -8.426 8.194 0.039 1.00 85.06 115 PHE A O 1
ATOM 924 N N . PRO A 1 116 ? -9.548 6.916 -1.426 1.00 85.88 116 PRO A N 1
ATOM 925 C CA . PRO A 1 116 ? -10.829 7.077 -0.742 1.00 85.88 116 PRO A CA 1
ATOM 926 C C . PRO A 1 116 ? -10.823 6.457 0.657 1.00 85.88 116 PRO A C 1
ATOM 928 O O . PRO A 1 116 ? -11.423 7.028 1.565 1.00 85.88 116 PRO A O 1
ATOM 931 N N . SER A 1 117 ? -10.107 5.346 0.875 1.00 79.00 117 SER A N 1
ATOM 932 C CA . SER A 1 117 ? -9.953 4.774 2.219 1.00 79.00 117 SER A CA 1
ATOM 933 C C . SER A 1 117 ? -9.246 5.738 3.173 1.00 79.00 117 SER A C 1
ATOM 935 O O . SER A 1 117 ? -9.684 5.896 4.309 1.00 79.00 117 SER A O 1
ATOM 937 N N . SER A 1 118 ? -8.206 6.438 2.714 1.00 81.62 118 SER A N 1
ATOM 938 C CA . SER A 1 118 ? -7.487 7.433 3.521 1.00 81.62 118 SER A CA 1
ATOM 939 C C . SER A 1 118 ? -8.381 8.625 3.871 1.00 81.62 118 SER A C 1
ATOM 941 O O . SER A 1 118 ? -8.389 9.070 5.018 1.00 81.62 118 SER A O 1
ATOM 943 N N . ILE A 1 119 ? -9.193 9.097 2.918 1.00 83.94 119 ILE A N 1
ATOM 944 C CA . ILE A 1 119 ? -10.191 10.152 3.162 1.00 83.94 119 ILE A CA 1
ATOM 945 C C . ILE A 1 119 ? -11.241 9.680 4.176 1.00 83.94 119 ILE A C 1
ATOM 947 O O . ILE A 1 119 ? -11.554 10.405 5.120 1.00 83.94 119 ILE A O 1
ATOM 951 N N . GLY A 1 120 ? -11.749 8.455 4.022 1.00 83.00 120 GLY A N 1
ATOM 952 C CA . GLY A 1 120 ? -12.702 7.856 4.956 1.00 83.00 120 GLY A CA 1
ATOM 953 C C . GLY A 1 120 ? -12.134 7.730 6.371 1.00 83.00 120 GLY A C 1
ATOM 954 O O . GLY A 1 120 ? -12.819 8.066 7.333 1.00 83.00 120 GLY A O 1
ATOM 955 N N . LEU A 1 121 ? -10.863 7.337 6.507 1.00 77.56 121 LEU A N 1
ATOM 956 C CA . LEU A 1 121 ? -10.175 7.302 7.799 1.00 77.56 121 LEU A CA 1
ATOM 957 C C . LEU A 1 121 ? -10.049 8.699 8.418 1.00 77.56 121 LEU A C 1
ATOM 959 O O . LEU A 1 121 ? -10.273 8.843 9.616 1.00 77.56 121 LEU A O 1
ATOM 963 N N . MET A 1 122 ? -9.748 9.734 7.628 1.00 79.38 122 MET A N 1
ATOM 964 C CA . MET A 1 122 ? -9.696 11.115 8.129 1.00 79.38 122 MET A CA 1
ATOM 965 C C . MET A 1 122 ? -11.058 11.643 8.597 1.00 79.38 122 MET A C 1
ATOM 967 O O . MET A 1 122 ? -11.097 12.505 9.472 1.00 79.38 122 MET A O 1
ATOM 971 N N . ALA A 1 123 ? -12.162 11.138 8.043 1.00 83.25 123 ALA A N 1
ATOM 972 C CA . ALA A 1 123 ? -13.511 11.521 8.460 1.00 83.25 123 ALA A CA 1
ATOM 973 C C . ALA A 1 123 ? -13.911 10.932 9.828 1.00 83.25 123 ALA A C 1
ATOM 975 O O . ALA A 1 123 ? -14.861 11.404 10.450 1.00 83.25 123 ALA A O 1
ATOM 976 N N . ILE A 1 124 ? -13.191 9.921 10.324 1.00 83.00 124 ILE A N 1
ATOM 977 C CA . ILE A 1 124 ? -13.437 9.339 11.644 1.00 83.00 124 ILE A CA 1
ATOM 978 C C . ILE A 1 124 ? -12.788 10.243 12.703 1.00 83.00 124 ILE A C 1
ATOM 980 O O . ILE A 1 124 ? -11.564 10.297 12.817 1.00 83.00 124 ILE A O 1
ATOM 984 N N . GLU A 1 125 ? -13.596 10.906 13.539 1.00 75.19 125 GLU A N 1
ATOM 985 C CA . GLU A 1 125 ? -13.121 11.819 14.604 1.00 75.19 125 GLU A CA 1
ATOM 986 C C . GLU A 1 125 ? -12.039 11.202 15.510 1.00 75.19 125 GLU A C 1
ATOM 988 O O . GLU A 1 125 ? -11.137 11.892 15.988 1.00 75.19 125 GLU A O 1
ATOM 993 N N . CYS A 1 126 ? -12.094 9.884 15.727 1.00 66.88 126 CYS A N 1
ATOM 994 C CA . CYS A 1 126 ? -11.107 9.157 16.522 1.00 66.88 126 CYS A CA 1
ATOM 995 C C . CYS A 1 126 ? -9.693 9.207 15.906 1.00 66.88 126 CYS A C 1
ATOM 997 O O . CYS A 1 126 ? -8.711 9.362 16.635 1.00 66.88 126 CYS A O 1
ATOM 999 N N . VAL A 1 127 ? -9.583 9.157 14.573 1.00 66.50 127 VAL A N 1
ATOM 1000 C CA . VAL A 1 127 ? -8.304 9.211 13.843 1.00 66.50 127 VAL A CA 1
ATOM 1001 C C . VAL A 1 127 ? -7.677 10.599 13.962 1.00 66.50 127 VAL A C 1
ATOM 1003 O O . VAL A 1 127 ? -6.483 10.709 14.242 1.00 66.50 127 VAL A O 1
ATOM 1006 N N . LEU A 1 128 ? -8.484 11.662 13.862 1.00 72.44 128 LEU A N 1
ATOM 1007 C CA . LEU A 1 128 ? -8.028 13.050 14.025 1.00 72.44 128 LEU A CA 1
ATOM 1008 C C . LEU A 1 128 ? -7.494 13.345 15.434 1.00 72.44 128 LEU A C 1
ATOM 1010 O O . LEU A 1 128 ? -6.701 14.270 15.622 1.00 72.44 128 LEU A O 1
ATOM 1014 N N . ARG A 1 129 ? -7.907 12.560 16.435 1.00 75.56 129 ARG A N 1
ATOM 1015 C CA . ARG A 1 129 ? -7.516 12.773 17.832 1.00 75.56 129 ARG A CA 1
ATOM 1016 C C . ARG A 1 129 ? -6.073 12.365 18.116 1.00 75.56 129 ARG A C 1
ATOM 1018 O O . ARG A 1 129 ? -5.461 12.905 19.039 1.00 75.56 129 ARG A O 1
ATOM 1025 N N . THR A 1 130 ? -5.516 11.438 17.336 1.00 77.25 130 THR A N 1
ATOM 1026 C CA . THR A 1 130 ? -4.130 10.991 17.511 1.00 77.25 130 THR A CA 1
ATOM 1027 C C . THR A 1 130 ? -3.233 11.614 16.444 1.00 77.25 130 THR A C 1
ATOM 1029 O O . THR A 1 130 ? -3.468 11.499 15.244 1.00 77.25 130 THR A O 1
ATOM 1032 N N . ARG A 1 131 ? -2.156 12.284 16.878 1.00 80.69 131 ARG A N 1
ATOM 1033 C CA . ARG A 1 131 ? -1.210 12.932 15.952 1.00 80.69 131 ARG A CA 1
ATOM 1034 C C . ARG A 1 131 ? -0.565 11.931 14.994 1.00 80.69 131 ARG A C 1
ATOM 1036 O O . ARG A 1 131 ? -0.297 12.282 13.854 1.00 80.69 131 ARG A O 1
ATOM 1043 N N . VAL A 1 132 ? -0.328 10.704 15.456 1.00 73.75 132 VAL A N 1
ATOM 1044 C CA . VAL A 1 132 ? 0.286 9.644 14.650 1.00 73.75 132 VAL A CA 1
ATOM 1045 C C . VAL A 1 132 ? -0.657 9.208 13.533 1.00 73.75 132 VAL A C 1
ATOM 1047 O O . VAL A 1 132 ? -0.259 9.264 12.374 1.00 73.75 132 VAL A O 1
ATOM 1050 N N . ALA A 1 133 ? -1.914 8.865 13.841 1.00 75.00 133 ALA A N 1
ATOM 1051 C CA . ALA A 1 133 ? -2.852 8.428 12.809 1.00 75.00 133 ALA A CA 1
ATOM 1052 C C . ALA A 1 133 ? -3.166 9.549 11.810 1.00 75.00 133 ALA A C 1
ATOM 1054 O O . ALA A 1 133 ? -3.249 9.283 10.613 1.00 75.00 133 ALA A O 1
ATOM 1055 N N . LEU A 1 134 ? -3.239 10.805 12.268 1.00 81.31 134 LEU A N 1
ATOM 1056 C CA . LEU A 1 134 ? -3.366 11.963 11.383 1.00 81.31 134 LEU A CA 1
ATOM 1057 C C . LEU A 1 134 ? -2.177 12.084 10.415 1.00 81.31 134 LEU A C 1
ATOM 1059 O O . LEU A 1 134 ? -2.382 12.237 9.213 1.00 81.31 134 LEU A O 1
ATOM 1063 N N . VAL A 1 135 ? -0.939 11.997 10.914 1.00 82.12 135 VAL A N 1
ATOM 1064 C CA . VAL A 1 135 ? 0.267 12.056 10.068 1.00 82.12 135 VAL A CA 1
ATOM 1065 C C . VAL A 1 135 ? 0.303 10.884 9.085 1.00 82.12 135 VAL A C 1
ATOM 1067 O O . VAL A 1 135 ? 0.600 11.096 7.911 1.00 82.12 135 VAL A O 1
ATOM 1070 N N . CYS A 1 136 ? -0.056 9.674 9.522 1.00 78.06 136 CYS A N 1
ATOM 1071 C CA . CYS A 1 136 ? -0.139 8.503 8.650 1.00 78.06 136 CYS A CA 1
ATOM 1072 C C . CYS A 1 136 ? -1.207 8.667 7.562 1.00 78.06 136 CYS A C 1
ATOM 1074 O O . CYS A 1 136 ? -0.935 8.365 6.403 1.00 78.06 136 CYS A O 1
ATOM 1076 N N . ALA A 1 137 ? -2.391 9.183 7.904 1.00 81.81 137 ALA A N 1
ATOM 1077 C CA . ALA A 1 137 ? -3.472 9.408 6.947 1.00 81.81 137 ALA A CA 1
ATOM 1078 C C . ALA A 1 137 ? -3.104 10.481 5.910 1.00 81.81 137 ALA A C 1
ATOM 1080 O O . ALA A 1 137 ? -3.313 10.276 4.715 1.00 81.81 137 ALA A O 1
ATOM 1081 N N . ILE A 1 138 ? -2.482 11.586 6.341 1.00 84.69 138 ILE A N 1
ATOM 1082 C CA . ILE A 1 138 ? -1.970 12.624 5.433 1.00 84.69 138 ILE A CA 1
ATOM 1083 C C . ILE A 1 138 ? -0.873 12.053 4.530 1.00 84.69 138 ILE A C 1
ATOM 1085 O O . ILE A 1 138 ? -0.891 12.291 3.324 1.00 84.69 138 ILE A O 1
ATOM 1089 N N . ALA A 1 139 ? 0.066 11.279 5.081 1.00 82.31 139 ALA A N 1
ATOM 1090 C CA . ALA A 1 139 ? 1.114 10.646 4.289 1.00 82.31 139 ALA A CA 1
ATOM 1091 C C . ALA A 1 139 ? 0.514 9.700 3.239 1.00 82.31 139 ALA A C 1
ATOM 1093 O O . ALA A 1 139 ? 0.840 9.828 2.062 1.00 82.31 139 ALA A O 1
ATOM 1094 N N . ALA A 1 140 ? -0.403 8.811 3.634 1.00 80.81 140 ALA A N 1
ATOM 1095 C CA . ALA A 1 140 ? -1.078 7.887 2.724 1.00 80.81 140 ALA A CA 1
ATOM 1096 C C . ALA A 1 140 ? -1.849 8.620 1.614 1.00 80.81 140 ALA A C 1
ATOM 1098 O O . ALA A 1 140 ? -1.803 8.208 0.452 1.00 80.81 140 ALA A O 1
ATOM 1099 N N . LEU A 1 141 ? -2.490 9.745 1.946 1.00 85.50 141 LEU A N 1
ATOM 1100 C CA . LEU A 1 141 ? -3.168 10.605 0.981 1.00 85.50 141 LEU A CA 1
ATOM 1101 C C . LEU A 1 141 ? -2.183 11.204 -0.033 1.00 85.50 141 LEU A C 1
ATOM 1103 O O . LEU A 1 141 ? -2.382 11.052 -1.237 1.00 85.50 141 LEU A O 1
ATOM 1107 N N . LEU A 1 142 ? -1.107 11.843 0.441 1.00 86.44 142 LEU A N 1
ATOM 1108 C CA . LEU A 1 142 ? -0.085 12.456 -0.416 1.00 86.44 142 LEU A CA 1
ATOM 1109 C C . LEU A 1 142 ? 0.568 11.424 -1.338 1.00 86.44 142 LEU A C 1
ATOM 1111 O O . LEU A 1 142 ? 0.728 11.666 -2.533 1.00 86.44 142 LEU A O 1
ATOM 1115 N N . PHE A 1 143 ? 0.891 10.255 -0.792 1.00 82.75 143 PHE A N 1
ATOM 1116 C CA . PHE A 1 143 ? 1.464 9.145 -1.538 1.00 82.75 143 PHE A CA 1
ATOM 1117 C C . PHE A 1 143 ? 0.491 8.606 -2.592 1.00 82.75 143 PHE A C 1
ATOM 1119 O O . PHE A 1 143 ? 0.884 8.436 -3.744 1.00 82.75 143 PHE A O 1
ATOM 1126 N N . SER A 1 144 ? -0.786 8.429 -2.248 1.00 83.69 144 SER A N 1
ATOM 1127 C CA . SER A 1 144 ? -1.802 7.984 -3.209 1.00 83.69 144 SER A CA 1
ATOM 1128 C C . SER A 1 144 ? -1.985 8.986 -4.350 1.00 83.69 144 SER A C 1
ATOM 1130 O O . SER A 1 144 ? -2.033 8.582 -5.511 1.00 83.69 144 SER A O 1
ATOM 1132 N N . VAL A 1 145 ? -2.013 10.291 -4.050 1.00 87.44 145 VAL A N 1
ATOM 1133 C CA . VAL A 1 145 ? -2.080 11.349 -5.073 1.00 87.44 145 VAL A CA 1
ATOM 1134 C C . VAL A 1 145 ? -0.849 11.309 -5.973 1.00 87.44 145 VAL A C 1
ATOM 1136 O O . VAL A 1 145 ? -0.994 11.299 -7.191 1.00 87.44 145 VAL A O 1
ATOM 1139 N N . ALA A 1 146 ? 0.350 11.239 -5.397 1.00 84.69 146 ALA A N 1
ATOM 1140 C CA . ALA A 1 146 ? 1.592 11.228 -6.161 1.00 84.69 146 ALA A CA 1
ATOM 1141 C C . ALA A 1 146 ? 1.745 9.959 -7.031 1.00 84.69 146 ALA A C 1
ATOM 1143 O O . ALA A 1 146 ? 2.247 10.024 -8.153 1.00 84.69 146 ALA A O 1
ATOM 1144 N N . SER A 1 147 ? 1.260 8.808 -6.556 1.00 83.75 147 SER A N 1
ATOM 1145 C CA . SER A 1 147 ? 1.203 7.569 -7.340 1.00 83.75 147 SER A CA 1
ATOM 1146 C C . SER A 1 147 ? 0.210 7.671 -8.504 1.00 83.75 147 SER A C 1
ATOM 1148 O O . SER A 1 147 ? 0.537 7.282 -9.628 1.00 83.75 147 SER A O 1
ATOM 1150 N N . LEU A 1 148 ? -0.976 8.252 -8.282 1.00 86.31 148 LEU A N 1
ATOM 1151 C CA . LEU A 1 148 ? -1.972 8.471 -9.337 1.00 86.31 148 LEU A CA 1
ATOM 1152 C C . LEU A 1 148 ? -1.474 9.459 -10.396 1.00 86.31 148 LEU A C 1
ATOM 1154 O O . LEU A 1 148 ? -1.615 9.190 -11.590 1.00 86.31 148 LEU A O 1
ATOM 1158 N N . THR A 1 149 ? -0.854 10.570 -9.985 1.00 87.19 149 THR A N 1
ATOM 1159 C CA . THR A 1 149 ? -0.300 11.554 -10.926 1.00 87.19 149 THR A CA 1
ATOM 1160 C C . THR A 1 149 ? 0.861 10.972 -11.721 1.00 87.19 149 THR A C 1
ATOM 1162 O O . THR A 1 149 ? 0.887 11.132 -12.938 1.00 87.19 149 THR A O 1
ATOM 1165 N N . SER A 1 150 ? 1.777 10.239 -11.082 1.00 84.50 150 SER A N 1
ATOM 1166 C CA . SER A 1 150 ? 2.878 9.556 -11.773 1.00 84.50 150 SER A CA 1
ATOM 1167 C C . SER A 1 150 ? 2.368 8.500 -12.761 1.00 84.50 150 SER A C 1
ATOM 1169 O O . SER A 1 150 ? 2.800 8.466 -13.915 1.00 84.50 150 SER A O 1
ATOM 1171 N N . SER A 1 151 ? 1.381 7.697 -12.355 1.00 83.94 151 SER A N 1
ATOM 1172 C CA . SER A 1 151 ? 0.762 6.687 -13.222 1.00 83.94 151 SER A CA 1
ATOM 1173 C C . SER A 1 151 ? 0.074 7.319 -14.433 1.00 83.94 151 SER A C 1
ATOM 1175 O O . SER A 1 151 ? 0.204 6.818 -15.551 1.00 83.94 151 SER A O 1
ATOM 1177 N N . PHE A 1 152 ? -0.623 8.441 -14.230 1.00 86.75 152 PHE A N 1
ATOM 1178 C CA . PHE A 1 152 ? -1.244 9.206 -15.308 1.00 86.75 152 PHE A CA 1
ATOM 1179 C C . PHE A 1 152 ? -0.199 9.804 -16.256 1.00 86.75 152 PHE A C 1
ATOM 1181 O O . PHE A 1 152 ? -0.305 9.629 -17.468 1.00 86.75 152 PHE A O 1
ATOM 1188 N N . LEU A 1 153 ? 0.840 10.448 -15.715 1.00 86.44 153 LEU A N 1
ATOM 1189 C CA . LEU A 1 153 ? 1.935 11.022 -16.500 1.00 86.44 153 LEU A CA 1
ATOM 1190 C C . LEU A 1 153 ? 2.647 9.965 -17.344 1.00 86.44 153 LEU A C 1
ATOM 1192 O O . LEU A 1 153 ? 3.008 10.229 -18.483 1.00 86.44 153 LEU A O 1
ATOM 1196 N N . LEU A 1 154 ? 2.832 8.749 -16.840 1.00 80.81 154 LEU A N 1
ATOM 1197 C CA . LEU A 1 154 ? 3.452 7.703 -17.649 1.00 80.81 154 LEU A CA 1
ATOM 1198 C C . LEU A 1 154 ? 2.506 7.120 -18.689 1.00 80.81 154 LEU A C 1
ATOM 1200 O O . LEU A 1 154 ? 2.942 6.795 -19.791 1.00 80.81 154 LEU A O 1
ATOM 1204 N N . ALA A 1 155 ? 1.212 7.016 -18.383 1.00 83.75 155 ALA A N 1
ATOM 1205 C CA . ALA A 1 155 ? 0.229 6.627 -19.386 1.00 83.75 155 ALA A CA 1
ATOM 1206 C C . ALA A 1 155 ? 0.242 7.600 -20.578 1.00 83.75 155 ALA A C 1
ATOM 1208 O O . ALA A 1 155 ? 0.166 7.151 -21.722 1.00 83.75 155 ALA A O 1
ATOM 1209 N N . THR A 1 156 ? 0.416 8.903 -20.324 1.00 86.56 156 THR A N 1
ATOM 1210 C CA . THR A 1 156 ? 0.540 9.916 -21.383 1.00 86.56 156 THR A CA 1
ATOM 1211 C C . THR A 1 156 ? 1.921 9.925 -22.045 1.00 86.56 156 THR A C 1
ATOM 1213 O O . THR A 1 156 ? 2.004 10.117 -23.256 1.00 86.56 156 THR A O 1
ATOM 1216 N N . MET A 1 157 ? 2.997 9.651 -21.300 1.00 84.44 157 MET A N 1
ATOM 1217 C CA . MET A 1 157 ? 4.377 9.613 -21.813 1.00 84.44 157 MET A CA 1
ATOM 1218 C C . MET A 1 157 ? 4.766 8.281 -22.467 1.00 84.44 157 MET A C 1
ATOM 1220 O O . MET A 1 157 ? 5.859 8.174 -23.022 1.00 84.44 157 MET A O 1
ATOM 1224 N N . ARG A 1 158 ? 3.901 7.259 -22.445 1.00 83.25 158 ARG A N 1
ATOM 1225 C CA . ARG A 1 158 ? 4.188 5.929 -23.010 1.00 83.25 158 ARG A CA 1
ATOM 1226 C C . ARG A 1 158 ? 4.742 5.957 -24.444 1.00 83.25 158 ARG A C 1
ATOM 1228 O O . ARG A 1 158 ? 5.700 5.224 -24.682 1.00 83.25 158 ARG A O 1
ATOM 1235 N N . PRO A 1 159 ? 4.224 6.778 -25.380 1.00 86.31 159 PRO A N 1
ATOM 1236 C CA . PRO A 1 159 ? 4.798 6.876 -26.723 1.00 86.31 159 PRO A CA 1
ATOM 1237 C C . PRO A 1 159 ? 6.245 7.389 -26.697 1.00 86.31 159 PRO A C 1
ATOM 1239 O O . PRO A 1 159 ? 7.102 6.881 -27.411 1.00 86.31 159 PRO A O 1
ATOM 1242 N N . THR A 1 160 ? 6.546 8.346 -25.817 1.00 84.56 160 THR A N 1
ATOM 1243 C CA . THR A 1 160 ? 7.890 8.911 -25.630 1.00 84.56 160 THR A CA 1
ATOM 1244 C C . THR A 1 160 ? 8.863 7.891 -25.033 1.00 84.56 160 THR A C 1
ATOM 1246 O O . THR A 1 160 ? 10.033 7.861 -25.411 1.00 84.56 160 THR A O 1
ATOM 1249 N N . LEU A 1 161 ? 8.393 7.007 -24.147 1.00 81.06 161 LEU A N 1
ATOM 1250 C CA . LEU A 1 161 ? 9.211 5.934 -23.556 1.00 81.06 161 LEU A CA 1
ATOM 1251 C C . LEU A 1 161 ? 9.617 4.853 -24.560 1.00 81.06 161 LEU A C 1
ATOM 1253 O O . LEU A 1 161 ? 10.585 4.135 -24.326 1.00 81.06 161 LEU A O 1
ATOM 1257 N N . GLN A 1 162 ? 8.888 4.729 -25.669 1.00 83.50 162 GLN A N 1
ATOM 1258 C CA . GLN A 1 162 ? 9.258 3.838 -26.769 1.00 83.50 162 GLN A CA 1
ATOM 1259 C C . GLN A 1 162 ? 10.341 4.442 -27.673 1.00 83.50 162 GLN A C 1
ATOM 1261 O O . GLN A 1 162 ? 10.815 3.771 -28.585 1.00 83.50 162 GLN A O 1
ATOM 1266 N N . SER A 1 163 ? 10.749 5.694 -27.438 1.00 88.12 163 SER A N 1
ATOM 1267 C CA . SER A 1 163 ? 11.833 6.304 -28.202 1.00 88.12 163 SER A CA 1
ATOM 1268 C C . SER A 1 163 ? 13.174 5.623 -27.922 1.00 88.12 163 SER A C 1
ATOM 1270 O O . SER A 1 163 ? 13.489 5.254 -26.788 1.00 88.12 163 SER A O 1
ATOM 1272 N N . ALA A 1 164 ? 14.010 5.545 -28.959 1.00 81.94 164 ALA A N 1
ATOM 1273 C CA . ALA A 1 164 ? 15.370 5.017 -28.858 1.00 81.94 164 ALA A CA 1
ATOM 1274 C C . ALA A 1 164 ? 16.247 5.795 -27.852 1.00 81.94 164 ALA A C 1
ATOM 1276 O O . ALA A 1 164 ? 17.215 5.270 -27.314 1.00 81.94 164 ALA A O 1
ATOM 1277 N N . GLN A 1 165 ? 15.910 7.058 -27.565 1.00 85.69 165 GLN A N 1
ATOM 1278 C CA . GLN A 1 165 ? 16.628 7.859 -26.571 1.00 85.69 165 GLN A CA 1
ATOM 1279 C C . GLN A 1 165 ? 16.442 7.306 -25.155 1.00 85.69 165 GLN A C 1
ATOM 1281 O O . GLN A 1 165 ? 17.414 7.184 -24.413 1.00 85.69 165 GLN A O 1
ATOM 1286 N N . ILE A 1 166 ? 15.213 6.934 -24.790 1.00 83.50 166 ILE A N 1
ATOM 1287 C CA . ILE A 1 166 ? 14.916 6.385 -23.463 1.00 83.50 166 ILE A CA 1
ATOM 1288 C C . ILE A 1 166 ? 15.480 4.970 -23.324 1.00 83.50 166 ILE A C 1
ATOM 1290 O O . ILE A 1 166 ? 16.009 4.643 -22.264 1.00 83.50 166 ILE A O 1
ATOM 1294 N N . SER A 1 167 ? 15.441 4.152 -24.383 1.00 86.94 167 SER A N 1
ATOM 1295 C CA . SER A 1 167 ? 16.082 2.831 -24.343 1.00 86.94 167 SER A CA 1
ATOM 1296 C C . SER A 1 167 ? 17.592 2.952 -24.135 1.00 86.94 167 SER A C 1
ATOM 1298 O O . SER A 1 167 ? 18.148 2.218 -23.327 1.00 86.94 167 SER A O 1
ATOM 1300 N N . ASN A 1 168 ? 18.251 3.916 -24.786 1.00 84.75 168 ASN A N 1
ATOM 1301 C CA . ASN A 1 168 ? 19.683 4.159 -24.593 1.00 84.75 168 ASN A CA 1
ATOM 1302 C C . ASN A 1 168 ? 19.997 4.655 -23.177 1.00 84.75 168 ASN A C 1
ATOM 1304 O O . ASN A 1 168 ? 20.950 4.174 -22.571 1.00 84.75 168 ASN A O 1
ATOM 1308 N N . LEU A 1 169 ? 19.171 5.552 -22.624 1.00 83.69 169 LEU A N 1
ATOM 1309 C CA . LEU A 1 169 ? 19.285 5.986 -21.227 1.00 83.69 169 LEU A CA 1
ATOM 1310 C C . LEU A 1 169 ? 19.092 4.823 -20.250 1.00 83.69 169 LEU A C 1
ATOM 1312 O O . LEU A 1 169 ? 19.801 4.747 -19.252 1.00 83.69 169 LEU A O 1
ATOM 1316 N N . TRP A 1 170 ? 18.165 3.904 -20.530 1.00 86.94 170 TRP A N 1
ATOM 1317 C CA . TRP A 1 170 ? 17.986 2.700 -19.723 1.00 86.94 170 TRP A CA 1
ATOM 1318 C C . TRP A 1 170 ? 19.204 1.778 -19.802 1.00 86.94 170 TRP A C 1
ATOM 1320 O O . TRP A 1 170 ? 19.676 1.324 -18.760 1.00 86.94 170 TRP A O 1
ATOM 1330 N N . VAL A 1 171 ? 19.751 1.538 -21.000 1.00 85.69 171 VAL A N 1
ATOM 1331 C CA . VAL A 1 171 ? 20.987 0.758 -21.156 1.00 85.69 171 VAL A CA 1
ATOM 1332 C C . VAL A 1 171 ? 22.103 1.404 -20.354 1.00 85.69 171 VAL A C 1
ATOM 1334 O O . VAL A 1 171 ? 22.677 0.737 -19.499 1.00 85.69 171 VAL A O 1
ATOM 1337 N N . GLU A 1 172 ? 22.339 2.702 -20.545 1.00 85.12 172 GLU A N 1
ATOM 1338 C CA . GLU A 1 172 ? 23.357 3.460 -19.819 1.00 85.12 172 GLU A CA 1
ATOM 1339 C C . GLU A 1 172 ? 23.163 3.350 -18.299 1.00 85.12 172 GLU A C 1
ATOM 1341 O O . GLU A 1 172 ? 24.108 3.028 -17.579 1.00 85.12 172 GLU A O 1
ATOM 1346 N N . ALA A 1 173 ? 21.931 3.526 -17.818 1.00 83.38 173 ALA A N 1
ATOM 1347 C CA . ALA A 1 173 ? 21.555 3.390 -16.413 1.00 83.38 173 ALA A CA 1
ATOM 1348 C C . ALA A 1 173 ? 21.725 1.965 -15.863 1.00 83.38 173 ALA A C 1
ATOM 1350 O O . ALA A 1 173 ? 21.919 1.785 -14.658 1.00 83.38 173 ALA A O 1
ATOM 1351 N N . SER A 1 174 ? 21.607 0.953 -16.722 1.00 83.06 174 SER A N 1
ATOM 1352 C CA . SER A 1 174 ? 21.715 -0.459 -16.353 1.00 83.06 174 SER A CA 1
ATOM 1353 C C . SER A 1 174 ? 23.159 -0.969 -16.362 1.00 83.06 174 SER A C 1
ATOM 1355 O O . SER A 1 174 ? 23.496 -1.835 -15.550 1.00 83.06 174 SER A O 1
ATOM 1357 N N . THR A 1 175 ? 24.012 -0.425 -17.240 1.00 82.88 175 THR A N 1
ATOM 1358 C CA . THR A 1 175 ? 25.402 -0.860 -17.433 1.00 82.88 175 THR A CA 1
ATOM 1359 C C . THR A 1 175 ? 26.398 -0.021 -16.643 1.00 82.88 175 THR A C 1
ATOM 1361 O O . THR A 1 175 ? 27.377 -0.562 -16.127 1.00 82.88 175 THR A O 1
ATOM 1364 N N . ASN A 1 176 ? 26.177 1.292 -16.525 1.00 80.38 176 ASN A N 1
ATOM 1365 C CA . ASN A 1 176 ? 27.088 2.173 -15.804 1.00 80.38 176 ASN A CA 1
ATOM 1366 C C . ASN A 1 176 ? 26.725 2.223 -14.321 1.00 80.38 176 ASN A C 1
ATOM 1368 O O . ASN A 1 176 ? 25.651 2.656 -13.912 1.00 80.38 176 ASN A O 1
ATOM 1372 N N . TYR A 1 177 ? 27.673 1.800 -13.487 1.00 66.88 177 TYR A N 1
ATOM 1373 C CA . TYR A 1 177 ? 27.528 1.851 -12.034 1.00 66.88 177 TYR A CA 1
ATOM 1374 C C . TYR A 1 177 ? 27.683 3.272 -11.468 1.00 66.88 177 TYR A C 1
ATOM 1376 O O . TYR A 1 177 ? 27.262 3.542 -10.343 1.00 66.88 177 TYR A O 1
ATOM 1384 N N . VAL A 1 178 ? 28.283 4.189 -12.235 1.00 71.38 178 VAL A N 1
ATOM 1385 C CA . VAL A 1 178 ? 28.496 5.570 -11.795 1.00 71.38 178 VAL A CA 1
ATOM 1386 C C . VAL A 1 178 ? 27.138 6.243 -11.612 1.00 71.38 178 VAL A C 1
ATOM 1388 O O . VAL A 1 178 ? 26.365 6.364 -12.555 1.00 71.38 178 VAL A O 1
ATOM 1391 N N . GLN A 1 179 ? 26.863 6.669 -10.378 1.00 69.75 179 GLN A N 1
ATOM 1392 C CA . GLN A 1 179 ? 25.664 7.391 -9.954 1.00 69.75 179 GLN A CA 1
ATOM 1393 C C . GLN A 1 179 ? 25.604 8.792 -10.580 1.00 69.75 179 GLN A C 1
ATOM 1395 O O . GLN A 1 179 ? 25.756 9.807 -9.899 1.00 69.75 179 GLN A O 1
ATOM 1400 N N . THR A 1 180 ? 25.405 8.869 -11.893 1.00 82.12 180 THR A N 1
ATOM 1401 C CA . THR A 1 180 ? 25.011 10.125 -12.523 1.00 82.12 180 THR A CA 1
ATOM 1402 C C . THR A 1 180 ? 23.615 10.500 -12.030 1.00 82.12 180 THR A C 1
ATOM 1404 O O . THR A 1 180 ? 22.766 9.643 -11.763 1.00 82.12 180 THR A O 1
ATOM 1407 N N . LEU A 1 181 ? 23.379 11.804 -11.869 1.00 78.31 181 LEU A N 1
ATOM 1408 C CA . LEU A 1 181 ? 22.116 12.318 -11.340 1.00 78.31 181 LEU A CA 1
ATOM 1409 C C . LEU A 1 181 ? 20.918 11.853 -12.188 1.00 78.31 181 LEU A C 1
ATOM 1411 O O . LEU A 1 181 ? 19.899 11.455 -11.637 1.00 78.31 181 LEU A O 1
ATOM 1415 N N . SER A 1 182 ? 21.087 11.789 -13.511 1.00 76.38 182 SER A N 1
ATOM 1416 C CA . SER A 1 182 ? 20.070 11.320 -14.459 1.00 76.38 182 SER A CA 1
ATOM 1417 C C . SER A 1 182 ? 19.649 9.864 -14.231 1.00 76.38 182 SER A C 1
ATOM 1419 O O . SER A 1 182 ? 18.466 9.541 -14.319 1.00 76.38 182 SER A O 1
ATOM 1421 N N . VAL A 1 183 ? 20.593 8.980 -13.894 1.00 78.31 183 VAL A N 1
ATOM 1422 C CA . VAL A 1 183 ? 20.310 7.567 -13.598 1.00 78.31 183 VAL A CA 1
ATOM 1423 C C . VAL A 1 183 ? 19.523 7.438 -12.296 1.00 78.31 183 VAL A C 1
ATOM 1425 O O . VAL A 1 183 ? 18.556 6.677 -12.230 1.00 78.31 183 VAL A O 1
ATOM 1428 N N . ILE A 1 184 ? 19.888 8.216 -11.271 1.00 78.69 184 ILE A N 1
ATOM 1429 C CA . ILE A 1 184 ? 19.151 8.254 -10.000 1.00 78.69 184 ILE A CA 1
ATOM 1430 C C . ILE A 1 184 ? 17.728 8.763 -10.231 1.00 78.69 184 ILE A C 1
ATOM 1432 O O . ILE A 1 184 ? 16.778 8.148 -9.747 1.00 78.69 184 ILE A O 1
ATOM 1436 N N . GLU A 1 185 ? 17.567 9.855 -10.976 1.00 78.44 185 GLU A N 1
ATOM 1437 C CA . GLU A 1 185 ? 16.259 10.431 -11.292 1.00 78.44 185 GLU A CA 1
ATOM 1438 C C . GLU A 1 185 ? 15.374 9.431 -12.044 1.00 78.44 185 GLU A C 1
ATOM 1440 O O . GLU A 1 185 ? 14.216 9.241 -11.666 1.00 78.44 185 GLU A O 1
ATOM 1445 N N . PHE A 1 186 ? 15.933 8.728 -13.034 1.00 81.38 186 PHE A N 1
ATOM 1446 C CA . PHE A 1 186 ? 15.230 7.698 -13.797 1.00 81.38 186 PHE A CA 1
ATOM 1447 C C . PHE A 1 186 ? 14.698 6.573 -12.899 1.00 81.38 186 PHE A C 1
ATOM 1449 O O . PHE A 1 186 ? 13.496 6.300 -12.896 1.00 81.38 186 PHE A O 1
ATOM 1456 N N . TRP A 1 187 ? 15.560 5.945 -12.093 1.00 81.25 187 TRP A N 1
ATOM 1457 C CA . TRP A 1 187 ? 15.145 4.842 -11.217 1.00 81.25 187 TRP A CA 1
ATOM 1458 C C . TRP A 1 187 ? 14.208 5.300 -10.099 1.00 81.25 187 TRP A C 1
ATOM 1460 O O . TRP A 1 187 ? 13.278 4.578 -9.737 1.00 81.25 187 TRP A O 1
ATOM 1470 N N . THR A 1 188 ? 14.415 6.510 -9.577 1.00 79.81 188 THR A N 1
ATOM 1471 C CA . THR A 1 188 ? 13.552 7.091 -8.540 1.00 79.81 188 THR A CA 1
ATOM 1472 C C . THR A 1 188 ? 12.147 7.316 -9.078 1.00 79.81 188 THR A C 1
ATOM 1474 O O . THR A 1 188 ? 11.180 6.859 -8.467 1.00 79.81 188 THR A O 1
ATOM 1477 N N . ALA A 1 189 ? 12.029 7.943 -10.251 1.00 78.38 189 ALA A N 1
ATOM 1478 C CA . ALA A 1 189 ? 10.751 8.101 -10.935 1.00 78.38 189 ALA A CA 1
ATOM 1479 C C . ALA A 1 189 ? 10.110 6.740 -11.234 1.00 78.38 189 ALA A C 1
ATOM 1481 O O . ALA A 1 189 ? 8.891 6.598 -11.122 1.00 78.38 189 ALA A O 1
ATOM 1482 N N . LEU A 1 190 ? 10.934 5.731 -11.553 1.00 80.50 190 LEU A N 1
ATOM 1483 C CA . LEU A 1 190 ? 10.445 4.403 -11.888 1.00 80.50 190 LEU A CA 1
ATOM 1484 C C . LEU A 1 190 ? 9.805 3.671 -10.692 1.00 80.50 190 LEU A C 1
ATOM 1486 O O . LEU A 1 190 ? 8.771 3.007 -10.815 1.00 80.50 190 LEU A O 1
ATOM 1490 N N . ALA A 1 191 ? 10.463 3.758 -9.536 1.00 81.75 191 ALA A N 1
ATOM 1491 C CA . ALA A 1 191 ? 10.133 2.993 -8.338 1.00 81.75 191 ALA A CA 1
ATOM 1492 C C . ALA A 1 191 ? 9.079 3.661 -7.443 1.00 81.75 191 ALA A C 1
ATOM 1494 O O . ALA A 1 191 ? 8.425 2.984 -6.642 1.00 81.75 191 ALA A O 1
ATOM 1495 N N . PHE A 1 192 ? 8.902 4.978 -7.574 1.00 82.12 192 PHE A N 1
ATOM 1496 C CA . PHE A 1 192 ? 8.094 5.779 -6.659 1.00 82.12 192 PHE A CA 1
ATOM 1497 C C . PHE A 1 192 ? 6.638 5.291 -6.486 1.00 82.12 192 PHE A C 1
ATOM 1499 O O . PHE A 1 192 ? 6.213 5.150 -5.336 1.00 82.12 192 PHE A O 1
ATOM 1506 N N . PRO A 1 193 ? 5.868 4.956 -7.546 1.00 76.31 193 PRO A N 1
ATOM 1507 C CA . PRO A 1 193 ? 4.471 4.527 -7.389 1.00 76.31 193 PRO A CA 1
ATOM 1508 C C . PRO A 1 193 ? 4.333 3.181 -6.672 1.00 76.31 193 PRO A C 1
ATOM 1510 O O . PRO A 1 193 ? 3.507 3.017 -5.775 1.00 76.31 193 PRO A O 1
ATOM 1513 N N . VAL A 1 194 ? 5.182 2.214 -7.034 1.00 79.25 194 VAL A N 1
ATOM 1514 C CA . VAL A 1 194 ? 5.190 0.878 -6.419 1.00 79.25 194 VAL A CA 1
ATOM 1515 C C . VAL A 1 194 ? 5.535 0.992 -4.939 1.00 79.25 194 VAL A C 1
ATOM 1517 O O . VAL A 1 194 ? 4.912 0.342 -4.096 1.00 79.25 194 VAL A O 1
ATOM 1520 N N . TRP A 1 195 ? 6.491 1.858 -4.604 1.00 80.88 195 TRP A N 1
ATOM 1521 C CA . TRP A 1 195 ? 6.861 2.026 -3.214 1.00 80.88 195 TRP A CA 1
ATOM 1522 C C . TRP A 1 195 ? 5.848 2.805 -2.394 1.00 80.88 195 TRP A C 1
ATOM 1524 O O . TRP A 1 195 ? 5.595 2.450 -1.249 1.00 80.88 195 TRP A O 1
ATOM 1534 N N . SER A 1 196 ? 5.258 3.849 -2.962 1.00 78.94 196 SER A N 1
ATOM 1535 C CA . SER A 1 196 ? 4.193 4.606 -2.313 1.00 78.94 196 SER A CA 1
ATOM 1536 C C . SER A 1 196 ? 3.119 3.669 -1.737 1.00 78.94 196 SER A C 1
ATOM 1538 O O . SER A 1 196 ? 2.730 3.812 -0.576 1.00 78.94 196 SER A O 1
ATOM 1540 N N . VAL A 1 197 ? 2.727 2.645 -2.502 1.00 75.25 197 VAL A N 1
ATOM 1541 C CA . VAL A 1 197 ? 1.800 1.597 -2.055 1.00 75.25 197 VAL A CA 1
ATOM 1542 C C . VAL A 1 197 ? 2.403 0.736 -0.942 1.00 75.25 197 VAL A C 1
ATOM 1544 O O . VAL A 1 197 ? 1.760 0.536 0.088 1.00 75.25 197 VAL A O 1
ATOM 1547 N N . ALA A 1 198 ? 3.637 0.252 -1.106 1.00 80.62 198 ALA A N 1
ATOM 1548 C CA . ALA A 1 198 ? 4.316 -0.549 -0.085 1.00 80.62 198 ALA A CA 1
ATOM 1549 C C . ALA A 1 198 ? 4.451 0.200 1.254 1.00 80.62 198 ALA A C 1
ATOM 1551 O O . ALA A 1 198 ? 4.187 -0.367 2.312 1.00 80.62 198 ALA A O 1
ATOM 1552 N N . TRP A 1 199 ? 4.789 1.489 1.214 1.00 79.12 199 TRP A N 1
ATOM 1553 C CA . TRP A 1 199 ? 4.886 2.348 2.389 1.00 79.12 199 TRP A CA 1
ATOM 1554 C C . TRP A 1 199 ? 3.534 2.536 3.073 1.00 79.12 199 TRP A C 1
ATOM 1556 O O . TRP A 1 199 ? 3.455 2.455 4.297 1.00 79.12 199 TRP A O 1
ATOM 1566 N N . CYS A 1 200 ? 2.459 2.721 2.299 1.00 70.31 200 CYS A N 1
ATOM 1567 C CA . CYS A 1 200 ? 1.107 2.768 2.853 1.00 70.31 200 CYS A CA 1
ATOM 1568 C C . CYS A 1 200 ? 0.761 1.462 3.581 1.00 70.31 200 CYS A C 1
ATOM 1570 O O . CYS A 1 200 ? 0.260 1.506 4.701 1.00 70.31 200 CYS A O 1
ATOM 1572 N N . ILE A 1 201 ? 1.086 0.303 2.999 1.00 73.62 201 ILE A N 1
ATOM 1573 C CA . ILE A 1 201 ? 0.850 -1.005 3.633 1.00 73.62 201 ILE A CA 1
ATOM 1574 C C . ILE A 1 201 ? 1.659 -1.144 4.931 1.00 73.62 201 ILE A C 1
ATOM 1576 O O . ILE A 1 201 ? 1.122 -1.574 5.952 1.00 73.62 201 ILE A O 1
ATOM 1580 N N . ILE A 1 202 ? 2.937 -0.758 4.924 1.00 76.81 202 ILE A N 1
ATOM 1581 C CA . ILE A 1 202 ? 3.791 -0.817 6.120 1.00 76.81 202 ILE A CA 1
ATOM 1582 C C . ILE A 1 202 ? 3.218 0.072 7.227 1.00 76.81 202 ILE A C 1
ATOM 1584 O O . ILE A 1 20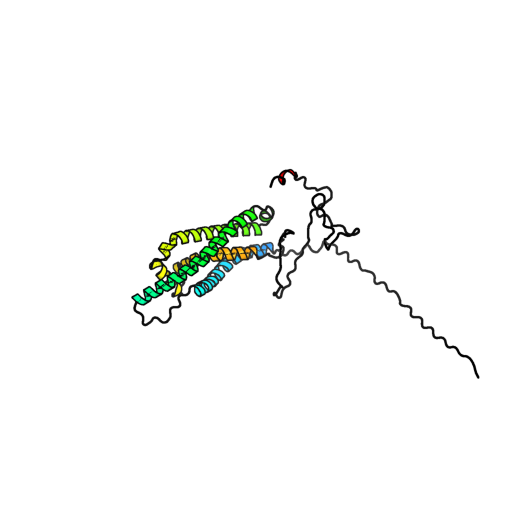2 ? 3.026 -0.402 8.343 1.00 76.81 202 ILE A O 1
ATOM 1588 N N . LEU A 1 203 ? 2.870 1.323 6.913 1.00 69.56 203 LEU A N 1
ATOM 1589 C CA . LEU A 1 203 ? 2.280 2.242 7.889 1.00 69.56 203 LEU A CA 1
ATOM 1590 C C . LEU A 1 203 ? 0.977 1.706 8.490 1.00 69.56 203 LEU A C 1
ATOM 1592 O O . LEU A 1 203 ? 0.742 1.887 9.681 1.00 69.56 203 LEU A O 1
ATOM 1596 N N . ILE A 1 204 ? 0.144 1.038 7.689 1.00 67.56 204 ILE A N 1
ATOM 1597 C CA . ILE A 1 204 ? -1.125 0.463 8.157 1.00 67.56 204 ILE A CA 1
ATOM 1598 C C . ILE A 1 204 ? -0.893 -0.768 9.051 1.00 67.56 204 ILE A C 1
ATOM 1600 O O . ILE A 1 204 ? -1.687 -1.034 9.949 1.00 67.56 204 ILE A O 1
ATOM 1604 N N . THR A 1 205 ? 0.178 -1.531 8.824 1.00 68.56 205 THR A N 1
ATOM 1605 C CA . THR A 1 205 ? 0.413 -2.818 9.508 1.00 68.56 205 THR A CA 1
ATOM 1606 C C . THR A 1 205 ? 1.225 -2.705 10.799 1.00 68.56 205 THR A C 1
ATOM 1608 O O . THR A 1 205 ? 1.254 -3.654 11.585 1.00 68.56 205 THR A O 1
ATOM 1611 N N . THR A 1 206 ? 1.875 -1.569 11.057 1.00 71.62 206 THR A N 1
ATOM 1612 C CA . THR A 1 206 ? 2.700 -1.378 12.256 1.00 71.62 206 THR A CA 1
ATOM 1613 C C . THR A 1 206 ? 1.972 -0.579 13.333 1.00 71.62 206 THR A C 1
ATOM 1615 O O . THR A 1 206 ? 1.804 0.629 13.195 1.00 71.62 206 THR A O 1
ATOM 1618 N N . THR A 1 207 ? 1.615 -1.231 14.440 1.00 70.50 207 THR A N 1
ATOM 1619 C CA . THR A 1 207 ? 1.084 -0.578 15.649 1.00 70.50 207 THR A CA 1
ATOM 1620 C C . THR A 1 207 ? 2.181 -0.479 16.718 1.00 70.50 207 THR A C 1
ATOM 1622 O O . THR A 1 207 ? 2.564 -1.516 17.279 1.00 70.50 207 THR A O 1
ATOM 1625 N N . PRO A 1 208 ? 2.759 0.704 16.992 1.00 76.12 208 PRO A N 1
ATOM 1626 C CA . PRO A 1 208 ? 3.667 0.892 18.121 1.00 76.12 208 PRO A CA 1
ATOM 1627 C C . PRO A 1 208 ? 3.043 0.533 19.481 1.00 76.12 208 PRO A C 1
ATOM 1629 O O . PRO A 1 208 ? 1.829 0.454 19.663 1.00 76.12 208 PRO A O 1
ATOM 1632 N N . THR A 1 209 ? 3.906 0.304 20.473 1.00 79.69 209 THR A N 1
ATOM 1633 C CA . THR A 1 209 ? 3.484 0.012 21.847 1.00 79.69 209 THR A CA 1
ATOM 1634 C C . THR A 1 209 ? 2.668 1.168 22.421 1.00 79.69 209 THR A C 1
ATOM 1636 O O . THR A 1 209 ? 3.134 2.305 22.439 1.00 79.69 209 THR A O 1
ATOM 1639 N N . GLY A 1 210 ? 1.488 0.854 22.957 1.00 80.50 210 GLY A N 1
ATOM 1640 C CA . GLY A 1 210 ? 0.561 1.841 23.518 1.00 80.50 210 GLY A CA 1
ATOM 1641 C C . GLY A 1 210 ? -0.558 2.258 22.565 1.00 80.50 210 GLY A C 1
ATOM 1642 O O . GLY A 1 210 ? -1.436 3.014 22.977 1.00 80.50 210 GLY A O 1
ATOM 1643 N N . ASP A 1 211 ? -0.562 1.744 21.335 1.00 80.12 211 ASP A N 1
ATOM 1644 C CA . ASP A 1 211 ? -1.665 1.957 20.407 1.00 80.12 211 ASP A CA 1
ATOM 1645 C C . ASP A 1 211 ? -2.929 1.198 20.823 1.00 80.12 211 ASP A C 1
ATOM 1647 O O . ASP A 1 211 ? -2.885 0.099 21.383 1.00 80.12 211 ASP A O 1
ATOM 1651 N N . LEU A 1 212 ? -4.073 1.804 20.504 1.00 82.00 212 LEU A N 1
ATOM 1652 C CA . LEU A 1 212 ? -5.398 1.230 20.687 1.00 82.00 212 LEU A CA 1
ATOM 1653 C C . LEU A 1 212 ? -5.970 0.853 19.322 1.00 82.00 212 LEU A C 1
ATOM 1655 O O . LEU A 1 212 ? -6.151 1.714 18.461 1.00 82.00 212 LEU A O 1
ATOM 1659 N N . VAL A 1 213 ? -6.310 -0.422 19.153 1.00 82.31 213 VAL A N 1
ATOM 1660 C CA . VAL A 1 213 ? -7.017 -0.916 17.969 1.00 82.31 213 VAL A CA 1
ATOM 1661 C C . VAL A 1 213 ? -8.472 -1.163 18.344 1.00 82.31 213 VAL A C 1
ATOM 1663 O O . VAL A 1 213 ? -8.761 -1.931 19.259 1.00 82.31 213 VAL A O 1
ATOM 1666 N N . LEU A 1 214 ? -9.392 -0.511 17.633 1.00 85.00 214 LEU A N 1
ATOM 1667 C CA . LEU A 1 214 ? -10.828 -0.749 17.764 1.00 85.00 214 LEU A CA 1
ATOM 1668 C C . LEU A 1 214 ? -11.256 -1.797 16.736 1.00 85.00 214 LEU A C 1
ATOM 1670 O O . LEU A 1 214 ? -11.123 -1.580 15.533 1.00 85.00 214 LEU A O 1
ATOM 1674 N N . ILE A 1 215 ? -11.777 -2.926 17.214 1.00 86.38 215 ILE A N 1
ATOM 1675 C CA . ILE A 1 215 ? -12.263 -4.020 16.370 1.00 86.38 215 ILE A CA 1
ATOM 1676 C C . ILE A 1 215 ? -13.785 -4.043 16.445 1.00 86.38 215 ILE A C 1
ATOM 1678 O O . ILE A 1 215 ? -14.371 -4.139 17.521 1.00 86.38 215 ILE A O 1
ATOM 1682 N N . HIS A 1 216 ? -14.439 -3.946 15.291 1.00 87.44 216 HIS A N 1
ATOM 1683 C CA . HIS A 1 216 ? -15.886 -4.095 15.217 1.00 87.44 216 HIS A CA 1
ATOM 1684 C C . HIS A 1 216 ? -16.264 -5.577 15.347 1.00 87.44 216 HIS A C 1
ATOM 1686 O O . HIS A 1 216 ? -15.660 -6.417 14.686 1.00 87.44 216 HIS A O 1
ATOM 1692 N N . GLY A 1 217 ? -17.295 -5.900 16.136 1.00 87.19 217 GLY A N 1
ATOM 1693 C CA . GLY A 1 217 ? -17.653 -7.290 16.473 1.00 87.19 217 GLY A CA 1
ATOM 1694 C C . GLY A 1 217 ? -18.019 -8.199 15.288 1.00 87.19 217 GLY A C 1
ATOM 1695 O O . GLY A 1 217 ? -18.017 -9.414 15.430 1.00 87.19 217 GLY A O 1
ATOM 1696 N N . PHE A 1 218 ? -18.295 -7.629 14.111 1.00 85.06 218 PHE A N 1
ATOM 1697 C CA . PHE A 1 218 ? -18.569 -8.380 12.876 1.00 85.06 218 PHE A CA 1
ATOM 1698 C C . PHE A 1 218 ? -17.338 -8.589 11.977 1.00 85.06 218 PHE A C 1
ATOM 1700 O O . PHE A 1 218 ? -17.428 -9.287 10.969 1.00 85.06 218 PHE A O 1
ATOM 1707 N N . VAL A 1 219 ? -16.196 -7.968 12.289 1.00 84.00 219 VAL A N 1
ATOM 1708 C CA . VAL A 1 219 ? -14.989 -8.073 11.460 1.00 84.00 219 VAL A CA 1
ATOM 1709 C C . VAL A 1 219 ? -14.221 -9.336 11.832 1.00 84.00 219 VAL A C 1
ATOM 1711 O O . VAL A 1 219 ? -13.742 -9.487 12.959 1.00 84.00 219 VAL A O 1
ATOM 1714 N N . LEU A 1 220 ? -14.060 -10.228 10.853 1.00 86.25 220 LEU A N 1
ATOM 1715 C CA . LEU A 1 220 ? -13.207 -11.400 10.990 1.00 86.25 220 LEU A CA 1
ATOM 1716 C C . LEU A 1 220 ? -11.745 -10.950 11.098 1.00 86.25 220 LEU A C 1
ATOM 1718 O O . LEU A 1 220 ? -11.220 -10.288 10.204 1.00 86.25 220 LEU A O 1
ATOM 1722 N N . HIS A 1 221 ? -11.081 -11.331 12.181 1.00 86.88 221 HIS A N 1
ATOM 1723 C CA . HIS A 1 221 ? -9.676 -11.030 12.419 1.00 86.88 221 HIS A CA 1
ATOM 1724 C C . HIS A 1 221 ? -8.936 -12.297 12.853 1.00 86.88 221 HIS A C 1
ATOM 1726 O O . HIS A 1 221 ? -9.506 -13.198 13.467 1.00 86.88 221 HIS A O 1
ATOM 1732 N N . LYS A 1 222 ? -7.652 -12.380 12.500 1.00 91.25 222 LYS A N 1
ATOM 1733 C CA . LYS A 1 222 ? -6.761 -13.490 12.850 1.00 91.25 222 LYS A CA 1
ATOM 1734 C C . LYS A 1 222 ? -5.354 -12.943 13.056 1.00 91.25 222 LYS A C 1
ATOM 1736 O O . LYS A 1 222 ? -4.890 -12.143 12.250 1.00 91.25 222 LYS A O 1
ATOM 1741 N N . SER A 1 223 ? -4.673 -13.400 14.101 1.00 86.44 223 SER A N 1
ATOM 1742 C CA . SER A 1 223 ? -3.242 -13.169 14.298 1.00 86.44 223 SER A CA 1
ATOM 1743 C C . SER A 1 223 ? -2.439 -14.412 13.911 1.00 86.44 223 SER A C 1
ATOM 1745 O O . SER A 1 223 ? -2.881 -15.552 14.084 1.00 86.44 223 SER A O 1
ATOM 1747 N N . GLU A 1 224 ? -1.256 -14.199 13.342 1.00 90.94 224 GLU A N 1
ATOM 1748 C CA . GLU A 1 224 ? -0.311 -15.277 13.055 1.00 90.94 224 GLU A CA 1
ATOM 1749 C C . GLU A 1 224 ? 0.460 -15.689 14.314 1.00 90.94 224 GLU A C 1
ATOM 1751 O O . GLU A 1 224 ? 0.560 -14.940 15.290 1.00 90.94 224 GLU A O 1
ATOM 1756 N N . ARG A 1 225 ? 1.034 -16.900 14.300 1.00 92.62 225 ARG A N 1
ATOM 1757 C CA . ARG A 1 225 ? 1.886 -17.372 15.395 1.00 92.62 225 ARG A CA 1
ATOM 1758 C C . ARG A 1 225 ? 3.100 -16.451 15.520 1.00 92.62 225 ARG A C 1
ATOM 1760 O O . ARG A 1 225 ? 3.850 -16.290 14.564 1.00 92.62 225 ARG A O 1
ATOM 1767 N N . ASN A 1 226 ? 3.335 -15.919 16.717 1.00 91.62 226 ASN A N 1
ATOM 1768 C CA . ASN A 1 226 ? 4.528 -15.125 16.987 1.00 91.62 226 ASN A CA 1
ATOM 1769 C C . ASN A 1 226 ? 5.797 -15.988 16.830 1.00 91.62 226 ASN A C 1
ATOM 1771 O O . ASN A 1 226 ? 5.995 -16.950 17.572 1.00 91.62 226 ASN A O 1
ATOM 1775 N N . THR A 1 227 ? 6.641 -15.642 15.857 1.00 94.06 227 THR A N 1
ATOM 1776 C CA . THR A 1 227 ? 7.941 -16.282 15.583 1.00 94.06 227 THR A CA 1
ATOM 1777 C C . THR A 1 227 ? 9.122 -15.504 16.164 1.00 94.06 227 THR A C 1
ATOM 1779 O O . THR A 1 227 ? 10.265 -15.948 16.060 1.00 94.06 227 THR A O 1
ATOM 1782 N N . LYS A 1 228 ? 8.872 -14.339 16.772 1.00 88.81 228 LYS A N 1
ATOM 1783 C CA . LYS A 1 228 ? 9.914 -13.468 17.323 1.00 88.81 228 LYS A CA 1
ATOM 1784 C C . LYS A 1 228 ? 10.380 -13.983 18.693 1.00 88.81 228 LYS A C 1
ATOM 1786 O O . LYS A 1 228 ? 9.583 -14.565 19.428 1.00 88.81 228 LYS A O 1
ATOM 1791 N N . PRO A 1 229 ? 11.633 -13.699 19.096 1.00 94.50 229 PRO A N 1
ATOM 1792 C CA . PRO A 1 229 ? 12.136 -14.050 20.428 1.00 94.50 229 PRO A CA 1
ATOM 1793 C C . PRO A 1 229 ? 11.483 -13.237 21.561 1.00 94.50 229 PRO A C 1
ATOM 1795 O O . PRO A 1 229 ? 11.676 -13.549 22.732 1.00 94.50 229 PRO A O 1
ATOM 1798 N N . HIS A 1 230 ? 10.721 -12.190 21.232 1.00 90.44 230 HIS A N 1
ATOM 1799 C CA . HIS A 1 230 ? 10.038 -11.330 22.194 1.00 90.44 230 HIS A CA 1
ATOM 1800 C C . HIS A 1 230 ? 8.536 -11.616 22.235 1.00 90.44 230 HIS A C 1
ATOM 1802 O O . HIS A 1 230 ? 7.896 -11.802 21.197 1.00 90.44 230 HIS A O 1
ATOM 1808 N N . THR A 1 231 ? 7.963 -11.594 23.438 1.00 91.75 231 THR A N 1
ATOM 1809 C CA . THR A 1 231 ? 6.519 -11.737 23.660 1.00 91.75 231 THR A CA 1
ATOM 1810 C C . THR A 1 231 ? 5.767 -10.488 23.204 1.00 91.75 231 THR A C 1
ATOM 1812 O O . THR A 1 231 ? 6.195 -9.367 23.470 1.00 91.75 231 THR A O 1
ATOM 1815 N N . GLN A 1 232 ? 4.616 -10.680 22.558 1.00 88.38 232 GLN A N 1
ATOM 1816 C CA . GLN A 1 232 ? 3.689 -9.607 22.204 1.00 88.38 232 GLN A CA 1
ATOM 1817 C C . GLN A 1 232 ? 2.552 -9.582 23.227 1.00 88.38 232 GLN A C 1
ATOM 1819 O O . GLN A 1 232 ? 1.627 -10.389 23.158 1.00 88.38 232 GLN A O 1
ATOM 1824 N N . PHE A 1 233 ? 2.646 -8.688 24.210 1.00 91.31 233 PHE A N 1
ATOM 1825 C CA . PHE A 1 233 ? 1.563 -8.476 25.165 1.00 91.31 233 PHE A CA 1
ATOM 1826 C C . PHE A 1 233 ? 0.498 -7.572 24.545 1.00 91.31 233 PHE A C 1
ATOM 1828 O O . PHE A 1 233 ? 0.815 -6.505 24.024 1.00 91.31 233 PHE A O 1
ATOM 1835 N N . ALA A 1 234 ? -0.759 -7.997 24.631 1.00 91.62 234 ALA A N 1
ATOM 1836 C CA . ALA A 1 234 ? -1.919 -7.199 24.269 1.00 91.62 234 ALA A CA 1
ATOM 1837 C C . ALA A 1 234 ? -2.942 -7.286 25.402 1.00 91.62 234 ALA A C 1
ATOM 1839 O O . ALA A 1 234 ? -3.137 -8.353 25.986 1.00 91.62 234 ALA A O 1
ATOM 1840 N N . TYR A 1 235 ? -3.574 -6.159 25.717 1.00 95.06 235 TYR A N 1
ATOM 1841 C CA . TYR A 1 235 ? -4.704 -6.110 26.633 1.00 95.06 235 TYR A CA 1
ATOM 1842 C C . TYR A 1 235 ? -5.963 -5.835 25.822 1.00 95.06 235 TYR A C 1
ATOM 1844 O O . TYR A 1 235 ? -6.022 -4.848 25.091 1.00 95.06 235 TYR A O 1
ATOM 1852 N N . THR A 1 236 ? -6.948 -6.718 25.937 1.00 94.81 236 THR A N 1
ATOM 1853 C CA . THR A 1 236 ? -8.203 -6.642 25.190 1.00 94.81 236 THR A CA 1
ATOM 1854 C C . THR A 1 236 ? -9.372 -6.649 26.159 1.00 94.81 236 THR A C 1
ATOM 1856 O O . THR A 1 236 ? -9.361 -7.371 27.156 1.00 94.81 236 THR A O 1
ATOM 1859 N N . PHE A 1 237 ? -10.391 -5.862 25.850 1.00 94.75 237 PHE A N 1
ATOM 1860 C CA . PHE A 1 237 ? -11.679 -5.906 26.523 1.00 94.75 237 PHE A CA 1
ATOM 1861 C C . PHE A 1 237 ? -12.768 -5.650 25.487 1.00 94.75 237 PHE A C 1
ATOM 1863 O O . PHE A 1 237 ? -12.591 -4.829 24.588 1.00 94.75 237 PHE A O 1
ATOM 1870 N N . ASP A 1 238 ? -13.886 -6.350 25.628 1.00 93.44 238 ASP A N 1
ATOM 1871 C CA . ASP A 1 238 ? -15.019 -6.217 24.724 1.00 93.44 238 ASP A CA 1
ATOM 1872 C C . ASP A 1 238 ? -16.066 -5.291 25.331 1.00 93.44 238 ASP A C 1
ATOM 1874 O O . ASP A 1 238 ? -16.367 -5.336 26.526 1.00 93.44 238 ASP A O 1
ATOM 1878 N N . MET A 1 239 ? -16.632 -4.435 24.487 1.00 92.62 239 MET A N 1
ATOM 1879 C CA . MET A 1 239 ? -17.705 -3.530 24.869 1.00 92.62 239 MET A CA 1
ATOM 1880 C C . MET A 1 239 ? -18.964 -3.895 24.101 1.00 92.62 239 MET A C 1
ATOM 1882 O O . MET A 1 239 ? -18.962 -3.963 22.874 1.00 92.62 239 MET A O 1
ATOM 1886 N N .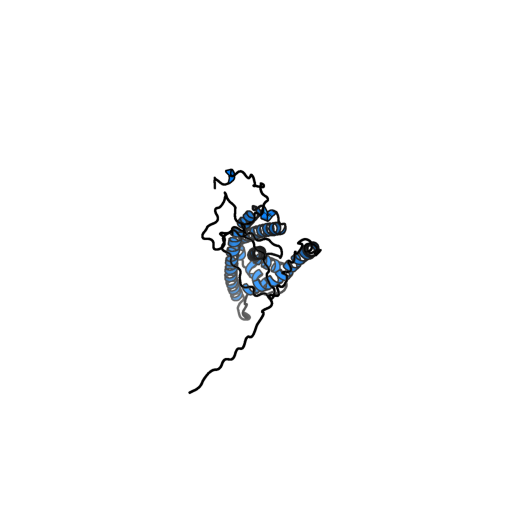 ILE A 1 240 ? -20.059 -4.064 24.833 1.00 92.00 240 ILE A N 1
ATOM 1887 C CA . ILE A 1 240 ? -21.392 -4.233 24.261 1.00 92.00 240 ILE A CA 1
ATOM 1888 C C . ILE A 1 240 ? -22.240 -3.004 24.572 1.00 92.00 240 ILE A C 1
ATOM 1890 O O . ILE A 1 240 ? -22.083 -2.361 25.613 1.00 92.00 240 ILE A O 1
ATOM 1894 N N . LYS A 1 241 ? -23.171 -2.677 23.676 1.00 88.44 241 LYS A N 1
ATOM 1895 C CA . LYS A 1 241 ? -24.204 -1.687 23.985 1.00 88.44 241 LYS A CA 1
ATOM 1896 C C . LYS A 1 241 ? -25.156 -2.294 25.018 1.00 88.44 241 LYS A C 1
ATOM 1898 O O . LYS A 1 241 ? -25.605 -3.423 24.857 1.00 88.44 241 LYS A O 1
ATOM 1903 N N . SER A 1 242 ? -25.452 -1.559 26.087 1.00 84.00 242 SER A N 1
ATOM 1904 C CA . SER A 1 242 ? -26.425 -2.001 27.090 1.00 84.00 242 SER A CA 1
ATOM 1905 C C . SER A 1 242 ? -27.865 -1.799 26.593 1.00 84.00 242 SER A C 1
ATOM 1907 O O . SER A 1 242 ? -28.094 -0.968 25.704 1.00 84.00 242 SER A O 1
ATOM 1909 N N . PRO A 1 243 ? -28.861 -2.461 27.208 1.00 80.31 243 PRO A N 1
ATOM 1910 C CA . PRO A 1 243 ? -30.264 -2.106 27.023 1.00 80.31 243 PRO A CA 1
ATOM 1911 C C . PRO A 1 243 ? -30.501 -0.594 27.213 1.00 80.31 243 PRO A C 1
ATOM 1913 O O . PRO A 1 243 ? -29.819 0.026 28.042 1.00 80.31 243 PRO A O 1
ATOM 1916 N N . PRO A 1 244 ? -31.427 0.020 26.453 1.00 82.06 244 PRO A N 1
ATOM 1917 C CA . PRO A 1 244 ? -32.396 -0.609 25.543 1.00 82.06 244 PRO A CA 1
ATOM 1918 C C . PRO A 1 244 ? -31.858 -0.920 24.133 1.00 82.06 244 PRO A C 1
ATOM 1920 O O . PRO A 1 244 ? -32.595 -1.432 23.301 1.00 82.06 244 PRO A O 1
ATOM 1923 N N . TYR A 1 245 ? -30.598 -0.598 23.833 1.00 83.38 245 TYR A N 1
ATOM 1924 C CA . TYR A 1 245 ? -30.078 -0.636 22.460 1.00 83.38 245 TYR A CA 1
ATOM 1925 C C . TYR A 1 245 ? -29.753 -2.038 21.946 1.00 83.38 245 TYR A C 1
ATOM 1927 O O . TYR A 1 245 ? -29.655 -2.249 20.738 1.00 83.38 245 TYR A O 1
ATOM 1935 N N . THR A 1 246 ? -29.496 -2.989 22.841 1.00 88.50 246 THR A N 1
ATOM 1936 C CA . THR A 1 246 ? -29.125 -4.357 22.474 1.00 88.50 246 THR A CA 1
ATOM 1937 C C . THR A 1 246 ? -29.556 -5.313 23.578 1.00 88.50 246 THR A C 1
ATOM 1939 O O . THR A 1 246 ? -29.328 -5.044 24.759 1.00 88.50 246 THR A O 1
ATOM 1942 N N . ASN A 1 247 ? -30.170 -6.426 23.178 1.00 92.19 247 ASN A N 1
ATOM 1943 C CA . ASN A 1 247 ? -30.414 -7.575 24.042 1.00 92.19 247 ASN A CA 1
ATOM 1944 C C . ASN A 1 247 ? -29.238 -8.539 23.879 1.00 92.19 247 ASN A C 1
ATOM 1946 O O . ASN A 1 247 ? -28.882 -8.889 22.755 1.00 92.19 247 ASN A O 1
ATOM 1950 N N . TYR A 1 248 ? -28.606 -8.913 24.988 1.00 92.81 248 TYR A N 1
ATOM 1951 C CA . TYR A 1 248 ? -27.501 -9.864 24.966 1.00 92.81 248 TYR A CA 1
ATOM 1952 C C . TYR A 1 248 ? -28.047 -11.266 24.682 1.00 92.81 248 TYR A C 1
ATOM 1954 O O . TYR A 1 248 ? -28.997 -11.685 25.337 1.00 92.81 248 TYR A O 1
ATOM 1962 N N . ASP A 1 249 ? -27.481 -11.956 23.693 1.00 94.31 249 ASP A N 1
ATOM 1963 C CA . ASP A 1 249 ? -27.966 -13.272 23.268 1.00 94.31 249 ASP A CA 1
ATOM 1964 C C . ASP A 1 249 ? -27.741 -14.319 24.369 1.00 94.31 249 ASP A C 1
ATOM 1966 O O . ASP A 1 249 ? -26.630 -14.469 24.887 1.00 94.31 249 ASP A O 1
ATOM 1970 N N . GLU A 1 250 ? -28.795 -15.058 24.712 1.00 96.00 250 GLU A N 1
ATOM 1971 C CA . GLU A 1 250 ? -28.779 -16.144 25.699 1.00 96.00 250 GLU A CA 1
ATOM 1972 C C . GLU A 1 250 ? -27.926 -17.335 25.233 1.00 96.00 250 GLU A C 1
ATOM 1974 O O . GLU A 1 250 ? -27.431 -18.104 26.056 1.00 96.00 250 GLU A O 1
ATOM 1979 N N . ASN A 1 251 ? -27.692 -17.459 23.922 1.00 96.25 251 ASN A N 1
ATOM 1980 C CA . ASN A 1 251 ? -26.874 -18.523 23.336 1.00 96.25 251 ASN A CA 1
ATOM 1981 C C . ASN A 1 251 ? -25.365 -18.236 23.383 1.00 96.25 251 ASN A C 1
ATOM 1983 O O . ASN A 1 251 ? -24.565 -19.090 22.996 1.00 96.25 251 ASN A O 1
ATOM 1987 N N . ASN A 1 252 ? -24.946 -17.051 23.841 1.00 94.50 252 ASN A N 1
ATOM 1988 C CA . ASN A 1 252 ? -23.526 -16.747 23.987 1.00 94.50 252 ASN A CA 1
ATOM 1989 C C . ASN A 1 252 ? -22.891 -17.623 25.071 1.00 94.50 252 ASN A C 1
ATOM 1991 O O . ASN A 1 252 ? -23.426 -17.760 26.172 1.00 94.50 252 ASN A O 1
ATOM 1995 N N . SER A 1 253 ? -21.696 -18.148 24.786 1.00 94.31 253 SER A N 1
ATOM 1996 C CA . SER A 1 253 ? -20.942 -18.993 25.723 1.00 94.31 253 SER A CA 1
ATOM 1997 C C . SER A 1 253 ? -20.572 -18.281 27.027 1.00 94.31 253 SER A C 1
ATOM 1999 O O . SER A 1 253 ? -20.337 -18.934 28.040 1.00 94.31 253 SER A O 1
ATOM 2001 N N . LEU A 1 254 ? -20.485 -16.948 27.005 1.00 94.50 254 LEU A N 1
ATOM 2002 C CA . LEU A 1 254 ? -20.200 -16.127 28.173 1.00 94.50 254 LEU A CA 1
ATOM 2003 C C . LEU A 1 254 ? -21.480 -15.406 28.584 1.00 94.50 254 LEU A C 1
ATOM 2005 O O . LEU A 1 254 ? -21.954 -14.554 27.851 1.00 94.50 254 LEU A O 1
ATOM 2009 N N . GLN A 1 255 ? -22.025 -15.734 29.752 1.00 96.31 255 GLN A N 1
ATOM 2010 C CA . GLN A 1 255 ? -23.209 -15.076 30.309 1.00 96.31 255 GLN A CA 1
ATOM 2011 C C . GLN A 1 255 ? -22.834 -14.300 31.576 1.00 96.31 255 GLN A C 1
ATOM 2013 O O . GLN A 1 255 ? -21.996 -14.769 32.354 1.00 96.31 255 GLN A O 1
ATOM 2018 N N . PRO A 1 256 ? -23.435 -13.124 31.824 1.00 93.69 256 PRO A N 1
ATOM 2019 C CA . PRO A 1 256 ? -23.222 -12.400 33.068 1.00 93.69 256 PRO A CA 1
ATOM 2020 C C . PRO A 1 256 ? -23.832 -13.179 34.241 1.00 93.69 256 PRO A C 1
ATOM 2022 O O . PRO A 1 256 ? -24.994 -13.587 34.204 1.00 93.69 256 PRO A O 1
ATOM 2025 N N . ALA A 1 257 ? -23.061 -13.369 35.311 1.00 93.81 257 ALA A N 1
ATOM 2026 C CA . ALA A 1 257 ? -23.557 -14.010 36.523 1.00 93.81 257 ALA A CA 1
ATOM 2027 C C . ALA A 1 257 ? -24.319 -13.005 37.397 1.00 93.81 257 ALA A C 1
ATOM 2029 O O . ALA A 1 257 ? -24.033 -11.808 37.389 1.00 93.81 257 ALA A O 1
ATOM 2030 N N . LYS A 1 258 ? -25.236 -13.499 38.239 1.00 92.19 258 LYS A N 1
ATOM 2031 C CA . LYS A 1 258 ? -25.979 -12.652 39.190 1.00 92.19 258 LYS A CA 1
ATOM 2032 C C . LYS A 1 258 ? -25.053 -11.888 40.148 1.00 92.19 258 LYS A C 1
ATOM 2034 O O . LYS A 1 258 ? -25.347 -10.755 40.509 1.00 92.19 258 LYS A O 1
ATOM 2039 N N . GLU A 1 259 ? -23.944 -12.508 40.544 1.00 95.44 259 GLU A N 1
ATOM 2040 C CA . GLU A 1 259 ? -22.936 -11.913 41.433 1.00 95.44 259 GLU A CA 1
ATOM 2041 C C . GLU A 1 259 ? -21.967 -10.975 40.698 1.00 95.44 259 GLU A C 1
ATOM 2043 O O . GLU A 1 259 ? -21.377 -10.093 41.316 1.00 95.44 259 GLU A O 1
ATOM 2048 N N . MET A 1 260 ? -21.812 -11.147 39.382 1.00 93.88 260 MET A N 1
ATOM 2049 C CA . MET A 1 260 ? -20.876 -10.390 38.553 1.00 93.88 260 MET A CA 1
ATOM 2050 C C . MET A 1 260 ? -21.544 -9.994 37.228 1.00 93.88 260 MET A C 1
ATOM 2052 O O . MET A 1 260 ? -21.285 -10.606 36.187 1.00 93.88 260 MET A O 1
ATOM 2056 N N . PRO A 1 261 ? -22.435 -8.985 37.253 1.00 92.69 261 PRO A N 1
ATOM 2057 C CA . PRO A 1 261 ? -23.025 -8.451 36.036 1.00 92.69 261 PRO A CA 1
ATOM 2058 C C . PRO A 1 261 ? -21.973 -7.703 35.206 1.00 92.69 261 PRO A C 1
ATOM 2060 O O . PRO A 1 261 ? -20.926 -7.290 35.715 1.00 92.69 261 PRO A O 1
ATOM 2063 N N . PHE A 1 262 ? -22.272 -7.463 33.927 1.00 93.19 262 PHE A N 1
ATOM 2064 C CA . PHE A 1 262 ? -21.427 -6.605 33.100 1.00 93.19 262 PHE A CA 1
ATOM 2065 C C . PHE A 1 262 ? -21.292 -5.213 33.726 1.00 93.19 262 PHE A C 1
ATOM 2067 O O . PHE A 1 262 ? -22.281 -4.545 34.042 1.00 93.19 262 PHE A O 1
ATOM 2074 N N . SER A 1 263 ? -20.047 -4.781 33.908 1.00 91.50 263 SER A N 1
ATOM 2075 C CA . SER A 1 263 ? -19.741 -3.470 34.470 1.00 91.50 263 SER A CA 1
ATOM 2076 C C . SER A 1 263 ? -20.028 -2.370 33.451 1.00 91.50 263 SER A C 1
ATOM 2078 O O . SER A 1 263 ? -19.771 -2.525 32.258 1.00 91.50 263 SER A O 1
ATOM 2080 N N . LYS A 1 264 ? -20.550 -1.236 33.923 1.00 89.12 264 LYS A N 1
ATOM 2081 C CA . LYS A 1 264 ? -20.743 -0.048 33.085 1.00 89.12 264 LYS A CA 1
ATOM 2082 C C . LYS A 1 264 ? -19.464 0.781 33.071 1.00 89.12 264 LYS A C 1
ATOM 2084 O O . LYS A 1 264 ? -18.846 0.979 34.111 1.00 89.12 264 LYS A O 1
ATOM 2089 N N . ILE A 1 265 ? -19.098 1.275 31.892 1.00 88.00 265 ILE A N 1
ATOM 2090 C CA . ILE A 1 265 ? -17.927 2.148 31.716 1.00 88.00 265 ILE A CA 1
ATOM 2091 C C . ILE A 1 265 ? -18.251 3.595 32.103 1.00 88.00 265 ILE A C 1
ATOM 2093 O O . ILE A 1 265 ? -17.394 4.293 32.631 1.00 88.00 265 ILE A O 1
ATOM 2097 N N . LEU A 1 266 ? -19.492 4.031 31.873 1.00 85.25 266 LEU A N 1
ATOM 2098 C CA . LEU A 1 266 ? -19.968 5.365 32.233 1.00 85.25 266 LEU A CA 1
ATOM 2099 C C . LEU A 1 266 ? -20.753 5.333 33.556 1.00 85.25 266 LEU A C 1
ATOM 2101 O O . LEU A 1 266 ? -21.428 4.332 33.839 1.00 85.25 266 LEU A O 1
ATOM 2105 N N . PRO A 1 267 ? -20.694 6.409 34.362 1.00 81.75 267 PRO A N 1
ATOM 2106 C CA . PRO A 1 267 ? -21.463 6.517 35.593 1.00 81.75 267 PRO A CA 1
ATOM 2107 C C . PRO A 1 267 ? -22.983 6.534 35.324 1.00 81.75 267 PRO A C 1
ATOM 2109 O O . PRO A 1 267 ? -23.437 6.901 34.236 1.00 81.75 267 PRO A O 1
ATOM 2112 N N . PRO A 1 268 ? -23.812 6.139 36.308 1.00 75.62 268 PRO A N 1
ATOM 2113 C CA . PRO A 1 268 ? -25.266 6.182 36.171 1.00 75.62 268 PRO A CA 1
ATOM 2114 C C . PRO A 1 268 ? -25.762 7.611 35.894 1.00 75.62 268 PRO A C 1
ATOM 2116 O O . PRO A 1 268 ? -25.436 8.527 36.640 1.00 75.62 268 PRO A O 1
ATOM 2119 N N . GLY A 1 269 ? -26.578 7.792 34.851 1.00 72.19 269 GLY A N 1
ATOM 2120 C CA . GLY A 1 269 ? -27.185 9.085 34.497 1.00 72.19 269 GLY A CA 1
ATOM 2121 C C . GLY A 1 269 ? -26.458 9.864 33.396 1.00 72.19 269 GLY A C 1
ATOM 2122 O O . GLY A 1 269 ? -27.057 10.754 32.801 1.00 72.19 269 GLY A O 1
ATOM 2123 N N . GLU A 1 270 ? -25.230 9.484 33.044 1.00 70.38 270 GLU A N 1
ATOM 2124 C CA . GLU A 1 270 ? -24.503 10.041 31.897 1.00 70.38 270 GLU A CA 1
ATOM 2125 C C . GLU A 1 270 ? -24.880 9.270 30.622 1.00 70.38 270 GLU A C 1
ATOM 2127 O O . GLU A 1 270 ? -24.097 8.534 30.021 1.00 70.38 270 GLU A O 1
ATOM 2132 N N . ILE A 1 271 ? -26.156 9.362 30.251 1.00 65.12 271 ILE A N 1
ATOM 2133 C CA . ILE A 1 271 ? -26.636 8.889 28.954 1.00 65.12 271 ILE A CA 1
ATOM 2134 C C . ILE A 1 271 ? -26.351 10.013 27.967 1.00 65.12 271 ILE A C 1
ATOM 2136 O O . ILE A 1 271 ? -26.843 11.125 28.139 1.00 65.12 271 ILE A O 1
ATOM 2140 N N . ASN A 1 272 ? -25.547 9.733 26.941 1.00 57.59 272 ASN A N 1
ATOM 2141 C CA . ASN A 1 272 ? -25.379 10.642 25.815 1.00 57.59 272 ASN A CA 1
ATOM 2142 C C . ASN A 1 272 ? -26.774 10.956 25.251 1.00 57.59 272 ASN A C 1
ATOM 2144 O O . ASN A 1 272 ? -27.352 10.125 24.552 1.00 57.59 272 ASN A O 1
ATOM 2148 N N . ASN A 1 273 ? -27.313 12.141 25.558 1.00 56.28 273 ASN A N 1
ATOM 2149 C CA . ASN A 1 273 ? -28.560 12.682 25.007 1.00 56.28 273 ASN A CA 1
ATOM 2150 C C . ASN A 1 273 ? -28.373 13.054 23.525 1.00 56.28 273 ASN A C 1
ATOM 2152 O O . ASN A 1 273 ? -28.777 14.129 23.091 1.00 56.28 273 ASN A O 1
ATOM 2156 N N . VAL A 1 274 ? -27.703 12.202 22.748 1.00 58.44 274 VAL A N 1
ATOM 2157 C CA . VAL A 1 274 ? -27.626 12.350 21.301 1.00 58.44 274 VAL A CA 1
ATOM 2158 C C . VAL A 1 274 ? -29.012 11.975 20.776 1.00 58.44 274 VAL A C 1
ATOM 2160 O O . VAL A 1 274 ? -29.439 10.833 20.972 1.00 58.44 274 VAL A O 1
ATOM 2163 N N . PRO A 1 275 ? -29.751 12.915 20.163 1.00 54.38 275 PRO A N 1
ATOM 2164 C CA . PRO A 1 275 ? -31.086 12.643 19.654 1.00 54.38 275 PRO A CA 1
ATOM 2165 C C . PRO A 1 275 ? -31.043 11.475 18.662 1.00 54.38 275 PRO A C 1
ATOM 2167 O O . PRO A 1 275 ? -30.279 11.494 17.699 1.00 54.38 275 PRO A O 1
ATOM 2170 N N . 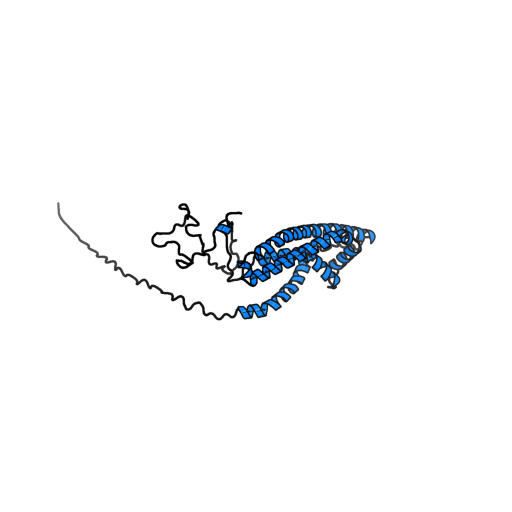GLN A 1 276 ? -31.880 10.458 18.882 1.00 54.62 276 GLN A N 1
ATOM 2171 C CA . GLN A 1 276 ? -31.964 9.259 18.031 1.00 54.62 276 GLN A CA 1
ATOM 2172 C C . GLN A 1 276 ? -32.422 9.551 16.589 1.00 54.62 276 GLN A C 1
ATOM 2174 O O . GLN A 1 276 ? -32.387 8.668 15.736 1.00 54.62 276 GLN A O 1
ATOM 2179 N N . THR A 1 277 ? -32.828 10.785 16.288 1.00 53.66 277 THR A N 1
ATOM 2180 C CA . THR A 1 277 ? -33.388 11.193 14.995 1.00 53.66 277 THR A CA 1
ATOM 2181 C C . THR A 1 277 ? -32.388 11.202 13.837 1.00 53.66 277 THR A C 1
ATOM 2183 O O . THR A 1 277 ? -32.818 11.337 12.698 1.00 53.66 277 THR A O 1
ATOM 2186 N N . VAL A 1 278 ? -31.083 11.029 14.077 1.00 52.53 278 VAL A N 1
ATOM 2187 C CA . VAL A 1 278 ? -30.063 11.134 13.012 1.00 52.53 278 VAL A CA 1
ATOM 2188 C C . VAL A 1 278 ? -29.766 9.797 12.309 1.00 52.53 278 VAL A C 1
ATOM 2190 O O . VAL A 1 278 ? -29.249 9.803 11.199 1.00 52.53 278 VAL A O 1
ATOM 2193 N N . PHE A 1 279 ? -30.131 8.644 12.885 1.00 50.72 279 PHE A N 1
ATOM 2194 C CA . PHE A 1 279 ? -29.752 7.327 12.330 1.00 50.72 279 PHE A CA 1
ATOM 2195 C C . PHE A 1 279 ? -30.905 6.510 11.724 1.00 50.72 279 PHE A C 1
ATOM 2197 O O . PHE A 1 279 ? -30.680 5.386 11.290 1.00 50.72 279 PHE A O 1
ATOM 2204 N N . ALA A 1 280 ? -32.128 7.046 11.665 1.00 47.06 280 ALA A N 1
ATOM 2205 C CA . ALA A 1 280 ? -33.294 6.325 11.136 1.00 47.06 280 ALA A CA 1
ATOM 2206 C C . ALA A 1 280 ? -33.526 6.498 9.617 1.00 47.06 280 ALA A C 1
ATOM 2208 O O . ALA A 1 280 ? -34.561 6.067 9.116 1.00 47.06 280 ALA A O 1
ATOM 2209 N N . SER A 1 281 ? -32.608 7.136 8.881 1.00 42.50 281 SER A N 1
ATOM 2210 C CA . SER A 1 281 ? -32.784 7.438 7.449 1.00 42.50 281 SER A CA 1
ATOM 2211 C C . SER A 1 281 ? -31.613 7.017 6.550 1.00 42.50 281 SER A C 1
ATOM 2213 O O . SER A 1 281 ? -31.386 7.668 5.531 1.00 42.50 281 SER A O 1
ATOM 2215 N N . ALA A 1 282 ? -30.857 5.979 6.915 1.00 37.50 282 ALA A N 1
ATOM 2216 C CA . ALA A 1 282 ? -29.808 5.398 6.070 1.00 37.50 282 ALA A CA 1
ATOM 2217 C C . ALA A 1 282 ? -30.102 3.928 5.763 1.00 37.50 282 ALA A C 1
ATOM 2219 O O . ALA A 1 282 ? -30.487 3.207 6.712 1.00 37.50 282 ALA A O 1
#

Radius of gyration: 34.03 Å; chains: 1; bounding box: 65×91×109 Å

Sequence (282 aa):
MAALSSTNFASNESTSNTRRPSRVMTLTSRKLMELPLDVSRLFKQHSSQFGIWAMSGWALGIDKVFRSFFHYQGDSQATLSDTERNDRTLEAWTETLERISRAWKFAAVASAFLFPSSIGLMAIECVLRTRVALVCAIAALLFSVASLTSSFLLATMRPTLQSAQISNLWVEASTNYVQTLSVIEFWTALAFPVWSVAWCIILITTTPTGDLVLIHGFVLHKSERNTKPHTQFAYTFDMIKSPPYTNYDENNSLQPAKEMPFSKILPPGEINNVPQTVFASA

Foldseek 3Di:
DDDDDDDDDDDDDDDDDDDDPPPPPPPPPPPPPDDPPCVVVVCVVCVVVCVVCCVVVVLVVLLVVVLVLLAPPDDPPVPDDPVVVLVVLLVSLVVSVVVLLVLLVVLLVLLVVQQVVLVVCVPPVVQVVDPLSVVLSVLLNVLSVVSNVLSVVCVVCVVVCSDSVVSVVSNCLNPDPPPDVSSSVVSCSSCSSSVSSVVNVVSVPDDDPPDDDDDDPPDDDDDDPDPDPDDDDDDDDDDDDDPPVDDDDPPDPDDADPVGGDDDPDDPPPDPVPPPVPPPPD